Protein AF-C8XFH0-F1 (afdb_monomer)

Secondary structure (DSSP, 8-state):
-PPPPPPPPPPPTTPPPHHHHHHHHHHHHHHHHHHHHHHHHHHHTT--HHHHHHHHHHHTSTT-SEE-HHHHHHHHT--HHHHHHHHHHHHTTTSEEEEE-SS-TTSEEEEE-HHHHHHHHHHHHHHHHHHHHHHHHHSPP---------TT------PPPPPP--------HHHHHHHHHHHHHHSTTSEEEEEEE--SS-SEEEEEEEE-TT-EEEEE--SEEEEEEEEES-EEEEETTEEEEE-TT-EEEEPSS-EEEEESSSEEEEEEEEE--

Nearest PDB structures (foldseek):
  1yhf-assembly1_A  TM=9.165E-01  e=7.023E-09  Streptococcus pyogenes M1 GAS
  2ozj-assembly2_B-3  TM=9.329E-01  e=2.884E-08  Desulfitobacterium hafniense DCB-2
  9bwf-assembly1_A  TM=8.324E-01  e=1.117E-07  metagenome
  7zyb-assembly1_A  TM=8.635E-01  e=5.473E-07  Bacteroides eggerthii DSM 20697
  8awo-assembly1_A  TM=8.179E-01  e=4.865E-07  Thermotoga maritima

Sequence (277 aa):
MKRAAAPAQAPRPGALTKHDFEALARFRSGIRRYLRFSEETVRAHGVTPQQYQLLLALKGFPDREWATVRELADRLQLRHHSVVELVNRAQARGLVDRGPHPDDARMVRIQLTEDGEQTLAHLSALHRDELRRLDASLAPPTWPDQRPDDPTVQTESIGQPQPAKADMLKSSLTALARHQLAIATSVSSGRSASTVFGGHENVLRQTMIALVAGNKLSEHENPGEATVHVLQGRVRLASAGEAWEGSPGDLLIVPDRRHDLVALEDAVVLLTVAKRK

Structure (mmCIF, N/CA/C/O backbone):
data_AF-C8XFH0-F1
#
_entry.id   AF-C8XFH0-F1
#
loop_
_atom_site.group_PDB
_atom_site.id
_atom_site.type_symbol
_atom_site.label_atom_id
_atom_site.label_alt_id
_atom_site.label_comp_id
_atom_site.label_asym_id
_atom_site.label_entity_id
_atom_site.label_seq_id
_atom_site.pdbx_PDB_ins_code
_atom_site.Cartn_x
_atom_site.Cartn_y
_atom_site.Cartn_z
_atom_site.occupancy
_atom_site.B_iso_or_equiv
_atom_site.auth_seq_id
_atom_site.auth_comp_id
_atom_site.auth_asym_id
_atom_site.auth_atom_id
_atom_site.pdbx_PDB_model_num
ATOM 1 N N . MET A 1 1 ? 57.520 37.379 -13.298 1.00 41.50 1 MET A N 1
ATOM 2 C CA . MET A 1 1 ? 56.908 36.482 -12.291 1.00 41.50 1 MET A CA 1
ATOM 3 C C . MET A 1 1 ? 55.546 36.025 -12.811 1.00 41.50 1 MET A C 1
ATOM 5 O O . MET A 1 1 ? 54.606 36.805 -12.789 1.00 41.50 1 MET A O 1
ATOM 9 N N . LYS A 1 2 ? 55.454 34.817 -13.386 1.00 39.75 2 LYS A N 1
ATOM 10 C CA . LYS A 1 2 ? 54.196 34.242 -13.898 1.00 39.75 2 LYS A CA 1
ATOM 11 C C . LYS A 1 2 ? 53.500 33.496 -12.754 1.00 39.75 2 LYS A C 1
ATOM 13 O O . LYS A 1 2 ? 54.080 32.562 -12.212 1.00 39.75 2 LYS A O 1
ATOM 18 N N . ARG A 1 3 ? 52.288 33.919 -12.374 1.00 40.75 3 ARG A N 1
ATOM 19 C CA . ARG A 1 3 ? 51.418 33.161 -11.460 1.00 40.75 3 ARG A CA 1
ATOM 20 C C . ARG A 1 3 ? 51.001 31.864 -12.158 1.00 40.75 3 ARG A C 1
ATOM 22 O O . ARG A 1 3 ? 50.355 31.918 -13.200 1.00 40.75 3 ARG A O 1
ATOM 29 N N . ALA A 1 4 ? 51.398 30.726 -11.597 1.00 41.56 4 ALA A N 1
ATOM 30 C CA . ALA A 1 4 ? 50.921 29.420 -12.024 1.00 41.56 4 ALA A CA 1
ATOM 31 C C . ALA A 1 4 ? 49.427 29.295 -11.686 1.00 41.56 4 ALA A C 1
ATOM 33 O O . ALA A 1 4 ? 49.022 29.546 -10.549 1.00 41.56 4 ALA A O 1
ATOM 34 N N . ALA A 1 5 ? 48.614 28.957 -12.686 1.00 45.66 5 ALA A N 1
ATOM 35 C CA . ALA A 1 5 ? 47.212 28.619 -12.495 1.00 45.66 5 ALA A CA 1
ATOM 36 C C . ALA A 1 5 ? 47.120 27.320 -11.683 1.00 45.66 5 ALA A C 1
ATOM 38 O O . ALA A 1 5 ? 47.776 26.332 -12.016 1.00 45.66 5 ALA A O 1
ATOM 39 N N . ALA A 1 6 ? 46.335 27.340 -10.606 1.00 43.53 6 ALA A N 1
ATOM 40 C CA . ALA A 1 6 ? 46.047 26.146 -9.822 1.00 43.53 6 ALA A CA 1
ATOM 41 C C . ALA A 1 6 ? 45.360 25.093 -10.716 1.00 43.53 6 ALA A C 1
ATOM 43 O O . ALA A 1 6 ? 44.504 25.466 -11.527 1.00 43.53 6 ALA A O 1
ATOM 44 N N . PRO A 1 7 ? 45.709 23.800 -10.601 1.00 41.47 7 PRO A N 1
ATOM 45 C CA . PRO A 1 7 ? 45.083 22.766 -11.410 1.00 41.47 7 PRO A CA 1
ATOM 46 C C . PRO A 1 7 ? 43.588 22.679 -11.078 1.00 41.47 7 PRO A C 1
ATOM 48 O O . PRO A 1 7 ? 43.190 22.749 -9.912 1.00 41.47 7 PRO A O 1
ATOM 51 N N . ALA A 1 8 ? 42.760 22.545 -12.116 1.00 49.53 8 ALA A N 1
ATOM 52 C CA . ALA A 1 8 ? 41.331 22.305 -11.978 1.00 49.53 8 ALA A CA 1
ATOM 53 C C . ALA A 1 8 ? 41.113 21.047 -11.121 1.00 49.53 8 ALA A C 1
ATOM 55 O O . ALA A 1 8 ? 41.599 19.968 -11.458 1.00 49.53 8 ALA A O 1
ATOM 56 N N . GLN A 1 9 ? 40.427 21.205 -9.987 1.00 45.75 9 GLN A N 1
ATOM 57 C CA . GLN A 1 9 ? 40.137 20.106 -9.068 1.00 45.75 9 G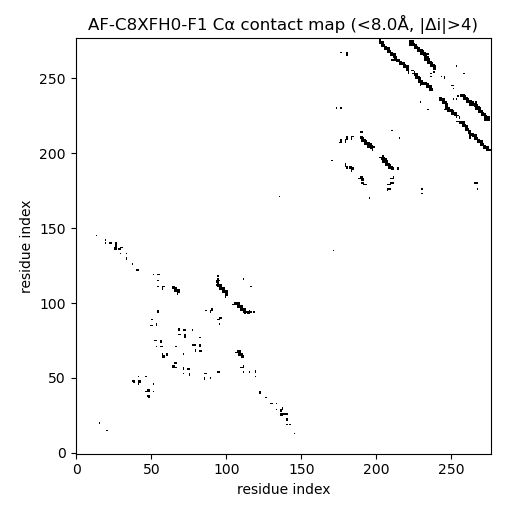LN A CA 1
ATOM 58 C C . GLN A 1 9 ? 39.312 19.034 -9.790 1.00 45.75 9 GLN A C 1
ATOM 60 O O . GLN A 1 9 ? 38.262 19.333 -10.360 1.00 45.75 9 GLN A O 1
ATOM 65 N N . ALA A 1 10 ? 39.791 17.791 -9.755 1.00 44.12 10 ALA A N 1
ATOM 66 C CA . ALA A 1 10 ? 39.056 16.632 -10.246 1.00 44.12 10 ALA A CA 1
ATOM 67 C C . ALA A 1 10 ? 37.698 16.494 -9.515 1.00 44.12 10 ALA A C 1
ATOM 69 O O . ALA A 1 10 ? 37.608 16.830 -8.328 1.00 44.12 10 ALA A O 1
ATOM 70 N N . PRO A 1 11 ? 36.630 16.020 -10.188 1.00 41.22 11 PRO A N 1
ATOM 71 C CA . PRO A 1 11 ? 35.316 15.853 -9.568 1.00 41.22 11 PRO A CA 1
ATOM 72 C C . PRO A 1 11 ? 35.384 14.859 -8.397 1.00 41.22 11 PRO A C 1
ATOM 74 O O . PRO A 1 11 ? 35.961 13.780 -8.522 1.00 41.22 11 PRO A O 1
ATOM 77 N N . ARG A 1 12 ? 34.805 15.234 -7.246 1.00 44.66 12 ARG A N 1
ATOM 78 C CA . ARG A 1 12 ? 34.804 14.403 -6.031 1.00 44.66 12 ARG A CA 1
ATOM 79 C C . ARG A 1 12 ? 33.988 13.119 -6.264 1.00 44.66 12 ARG A C 1
ATOM 81 O O . ARG A 1 12 ? 32.854 13.232 -6.737 1.00 44.66 12 ARG A O 1
ATOM 88 N N . PRO A 1 13 ? 34.497 11.930 -5.897 1.00 44.16 13 PRO A N 1
ATOM 89 C CA . PRO A 1 13 ? 33.692 10.712 -5.900 1.00 44.16 13 PRO A CA 1
ATOM 90 C C . PRO A 1 13 ? 32.543 10.861 -4.886 1.00 44.16 13 PRO A C 1
ATOM 92 O O . PRO A 1 13 ? 32.769 11.310 -3.762 1.00 44.16 13 PRO A O 1
ATOM 95 N N . GLY A 1 14 ? 31.308 10.558 -5.305 1.00 58.28 14 GLY A N 1
ATOM 96 C CA . GLY A 1 14 ? 30.092 10.676 -4.482 1.00 58.28 14 GLY A CA 1
ATOM 97 C C . GLY A 1 14 ? 29.195 11.897 -4.748 1.00 58.28 14 GLY A C 1
ATOM 98 O O . GLY A 1 14 ? 28.256 12.141 -3.991 1.00 58.28 14 GLY A O 1
ATOM 99 N N . ALA A 1 15 ? 29.447 12.692 -5.793 1.00 68.00 15 ALA A N 1
ATOM 100 C CA . ALA A 1 15 ? 28.545 13.784 -6.163 1.00 68.00 15 ALA A CA 1
ATOM 101 C C . ALA A 1 15 ? 27.284 13.251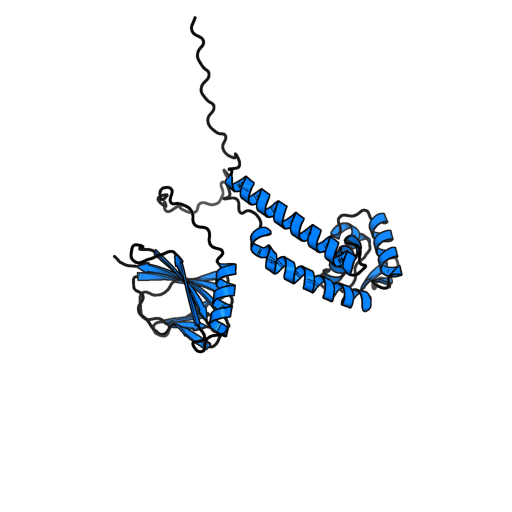 -6.870 1.00 68.00 15 ALA A C 1
ATOM 103 O O . ALA A 1 15 ? 27.383 12.622 -7.923 1.00 68.00 15 ALA A O 1
ATOM 104 N N . LEU A 1 16 ? 26.105 13.545 -6.306 1.00 78.69 16 LEU A N 1
ATOM 105 C CA . LEU A 1 16 ? 24.811 13.231 -6.922 1.00 78.69 16 LEU A CA 1
ATOM 106 C C . LEU A 1 16 ? 24.736 13.798 -8.344 1.00 78.69 16 LEU A C 1
ATOM 108 O O . LEU A 1 16 ? 25.030 14.971 -8.592 1.00 78.69 16 LEU A O 1
ATOM 112 N N . THR A 1 17 ? 24.309 12.960 -9.277 1.00 81.25 17 THR A N 1
ATOM 113 C CA . THR A 1 17 ? 24.083 13.325 -10.671 1.00 81.25 17 THR A CA 1
ATOM 114 C C . THR A 1 17 ? 22.765 14.083 -10.824 1.00 81.25 17 THR A C 1
ATOM 116 O O . THR A 1 17 ? 21.870 14.020 -9.980 1.00 81.25 17 THR A O 1
ATOM 119 N N . LYS A 1 18 ? 22.584 14.766 -11.961 1.00 80.38 18 LYS A N 1
ATOM 120 C CA . LYS A 1 18 ? 21.283 15.355 -12.320 1.00 80.38 18 LYS A CA 1
ATOM 121 C C . LYS A 1 18 ? 20.152 14.315 -12.283 1.00 80.38 18 LYS A C 1
ATOM 123 O O . LYS A 1 18 ? 19.054 14.639 -11.841 1.00 80.38 18 LYS A O 1
ATOM 128 N N . HIS A 1 19 ? 20.433 13.077 -12.689 1.00 77.12 19 HIS A N 1
ATOM 129 C CA . HIS A 1 19 ? 19.463 11.987 -12.655 1.00 77.12 19 HIS A CA 1
ATOM 130 C C . HIS A 1 19 ? 19.018 11.650 -11.224 1.00 77.12 19 HIS A C 1
ATOM 132 O O . HIS A 1 19 ? 17.827 11.460 -10.978 1.00 77.12 19 HIS A O 1
ATOM 138 N N . ASP A 1 20 ? 19.944 11.666 -10.262 1.00 81.75 20 ASP A N 1
ATOM 139 C CA . ASP A 1 20 ? 19.617 11.460 -8.848 1.00 81.75 20 ASP A CA 1
ATOM 140 C C . ASP A 1 20 ? 18.685 12.561 -8.329 1.00 81.75 20 ASP A C 1
ATOM 142 O O . ASP A 1 20 ? 17.697 12.284 -7.645 1.00 81.75 20 ASP A O 1
ATOM 146 N N . PHE A 1 21 ? 18.942 13.817 -8.708 1.00 83.25 21 PHE A N 1
ATOM 147 C CA . PHE A 1 21 ? 18.062 14.936 -8.366 1.00 83.25 21 PHE A CA 1
ATOM 148 C C . PHE A 1 21 ? 16.684 14.835 -9.032 1.00 83.25 21 PHE A C 1
ATOM 150 O O . PHE A 1 21 ? 15.681 15.133 -8.384 1.00 83.25 21 PHE A O 1
ATOM 157 N N . GLU A 1 22 ? 16.597 14.384 -10.285 1.00 83.38 22 GLU A N 1
ATOM 158 C CA . GLU A 1 22 ? 15.322 14.122 -10.968 1.00 83.38 22 GLU A CA 1
ATOM 159 C C . GLU A 1 22 ? 14.530 13.006 -10.272 1.00 83.38 22 GLU A C 1
ATOM 161 O O . GLU A 1 22 ? 13.321 13.136 -10.048 1.00 83.38 22 GLU A O 1
ATOM 166 N N . ALA A 1 23 ? 15.208 11.933 -9.859 1.00 82.00 23 ALA A N 1
ATOM 167 C CA . ALA A 1 23 ? 14.597 10.826 -9.136 1.00 82.00 23 ALA A CA 1
ATOM 168 C C . ALA A 1 23 ? 14.093 11.258 -7.746 1.00 82.00 23 ALA A C 1
ATOM 170 O O . ALA A 1 23 ? 12.955 10.945 -7.382 1.00 82.00 23 ALA A O 1
ATOM 171 N N . LEU A 1 24 ? 14.889 12.043 -7.011 1.00 85.75 24 LEU A N 1
ATOM 172 C CA . LEU A 1 24 ? 14.506 12.664 -5.740 1.00 85.75 24 LEU A CA 1
ATOM 173 C C . LEU A 1 24 ? 13.322 13.627 -5.903 1.00 85.75 24 LEU A C 1
ATOM 175 O O . LEU A 1 24 ? 12.393 13.614 -5.091 1.00 85.75 24 LEU A O 1
ATOM 179 N N . ALA A 1 25 ? 13.331 14.460 -6.947 1.00 85.25 25 ALA A N 1
ATOM 180 C CA . ALA A 1 25 ? 12.263 15.414 -7.224 1.00 85.25 25 ALA A CA 1
ATOM 181 C C . ALA A 1 25 ? 10.945 14.702 -7.555 1.00 85.25 25 ALA A C 1
ATOM 183 O O . ALA A 1 25 ? 9.909 15.058 -6.986 1.00 85.25 25 ALA A O 1
ATOM 184 N N . ARG A 1 26 ? 10.989 13.661 -8.402 1.00 87.44 26 ARG A N 1
ATOM 185 C CA . ARG A 1 26 ? 9.840 12.794 -8.708 1.00 87.44 26 ARG A CA 1
ATOM 186 C C . ARG A 1 26 ? 9.263 12.185 -7.433 1.00 87.44 2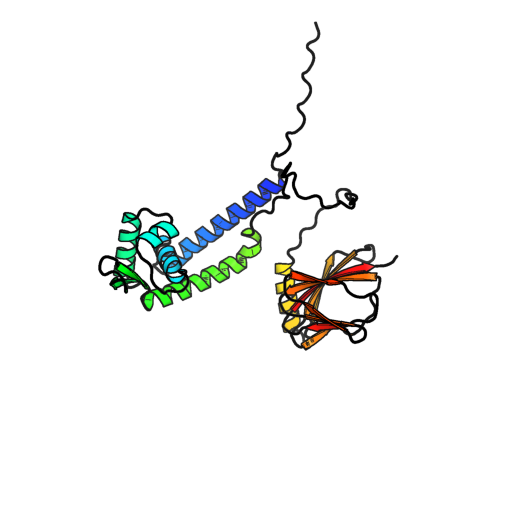6 ARG A C 1
ATOM 188 O O . ARG A 1 26 ? 8.075 12.363 -7.182 1.00 87.44 26 ARG A O 1
ATOM 195 N N . PHE A 1 27 ? 10.098 11.543 -6.613 1.00 87.81 27 PHE A N 1
ATOM 196 C CA . PHE A 1 27 ? 9.666 10.890 -5.374 1.00 87.81 27 PHE A CA 1
ATOM 197 C C . PHE A 1 27 ? 9.043 11.882 -4.380 1.00 87.81 27 PHE A C 1
ATOM 199 O O . PHE A 1 27 ? 7.924 11.681 -3.907 1.00 87.81 27 PHE A O 1
ATOM 206 N N . ARG A 1 28 ? 9.706 13.022 -4.124 1.00 91.31 28 ARG A N 1
ATOM 207 C CA . ARG A 1 28 ? 9.172 14.083 -3.246 1.00 91.31 28 ARG A CA 1
ATOM 208 C C . ARG A 1 28 ? 7.864 14.673 -3.774 1.00 91.31 28 ARG A C 1
ATOM 210 O O . ARG A 1 28 ? 6.988 15.013 -2.980 1.00 91.31 28 ARG A O 1
ATOM 217 N N . SER A 1 29 ? 7.736 14.832 -5.091 1.00 87.50 29 SER A N 1
ATOM 218 C CA . SER A 1 29 ? 6.495 15.292 -5.721 1.00 87.50 29 SER A CA 1
ATOM 219 C C . SER A 1 29 ? 5.372 14.268 -5.549 1.00 87.50 29 SER A C 1
ATOM 221 O O . SER A 1 29 ? 4.271 14.645 -5.151 1.00 87.50 29 SER A O 1
ATOM 223 N N . GLY A 1 30 ? 5.675 12.978 -5.740 1.00 88.50 30 GLY A N 1
ATOM 224 C CA . GLY A 1 30 ? 4.757 11.867 -5.486 1.00 88.50 30 GLY A CA 1
ATOM 225 C C . GLY A 1 30 ? 4.222 11.878 -4.055 1.00 88.50 30 GLY A C 1
ATOM 226 O O . GLY A 1 30 ? 3.007 11.885 -3.865 1.00 88.50 30 GLY A O 1
ATOM 227 N N . ILE A 1 31 ? 5.109 11.988 -3.054 1.00 91.81 31 ILE A N 1
ATOM 228 C CA . ILE A 1 31 ? 4.714 12.074 -1.636 1.00 91.81 31 ILE A CA 1
ATOM 229 C C . ILE A 1 31 ? 3.769 13.255 -1.411 1.00 91.81 31 ILE A C 1
ATOM 231 O O . ILE A 1 31 ? 2.692 13.087 -0.845 1.00 91.81 31 ILE A O 1
ATOM 235 N N . ARG A 1 32 ? 4.138 14.458 -1.871 1.00 92.75 32 ARG A N 1
ATOM 236 C CA . ARG A 1 32 ? 3.308 15.657 -1.670 1.00 92.75 32 ARG A CA 1
ATOM 237 C C . ARG A 1 32 ? 1.949 15.552 -2.353 1.00 92.75 32 ARG A C 1
ATOM 239 O O . ARG A 1 32 ? 0.964 16.030 -1.798 1.00 92.75 32 ARG A O 1
ATOM 246 N N . ARG A 1 33 ? 1.894 14.963 -3.549 1.00 90.19 33 ARG A N 1
ATOM 247 C CA . ARG A 1 33 ? 0.643 14.752 -4.280 1.00 90.19 33 ARG A CA 1
ATOM 248 C C . ARG A 1 33 ? -0.269 13.785 -3.528 1.00 90.19 33 ARG A C 1
ATOM 250 O O . ARG A 1 33 ? -1.439 14.100 -3.350 1.00 90.19 33 ARG A O 1
ATOM 257 N N . TYR A 1 34 ? 0.280 12.676 -3.034 1.00 93.56 34 TYR A N 1
ATOM 258 C CA . TYR A 1 34 ? -0.470 11.720 -2.225 1.00 93.56 34 TYR A CA 1
ATOM 259 C C . TYR A 1 34 ? -0.977 12.336 -0.915 1.00 93.56 34 TYR A C 1
ATOM 261 O O . TYR A 1 34 ? -2.153 12.197 -0.597 1.00 93.56 34 TYR A O 1
ATOM 269 N N . LEU A 1 35 ? -0.126 13.059 -0.179 1.00 92.94 35 LEU A N 1
ATOM 270 C CA . LEU A 1 35 ? -0.529 13.706 1.075 1.00 92.94 35 LEU A CA 1
ATOM 271 C C . LEU A 1 35 ? -1.633 14.742 0.850 1.00 92.94 35 LEU A C 1
ATOM 273 O O . LEU A 1 35 ? -2.603 14.757 1.597 1.00 92.94 35 LEU A O 1
ATOM 277 N N . ARG A 1 36 ? -1.541 15.550 -0.212 1.00 93.69 36 ARG A N 1
ATOM 278 C CA . ARG A 1 36 ? -2.599 16.506 -0.566 1.00 93.69 36 ARG A CA 1
ATOM 279 C C . ARG A 1 36 ? -3.919 15.806 -0.876 1.00 93.69 36 ARG A C 1
ATOM 281 O O . ARG A 1 36 ? -4.937 16.166 -0.298 1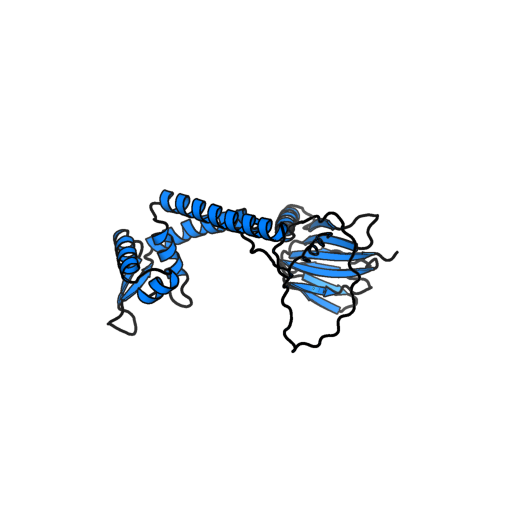.00 93.69 36 ARG A O 1
ATOM 288 N N . PHE A 1 37 ? -3.882 14.789 -1.738 1.00 95.75 37 PHE A N 1
ATOM 289 C CA . PHE A 1 37 ? -5.059 13.977 -2.042 1.00 95.75 37 PHE A CA 1
ATOM 290 C C . PHE A 1 37 ? -5.667 13.386 -0.765 1.00 95.75 37 PHE A C 1
ATOM 292 O O . PHE A 1 37 ? -6.881 13.437 -0.578 1.00 95.75 37 PHE A O 1
ATOM 299 N N . SER A 1 38 ? -4.824 12.841 0.117 1.00 95.69 38 SER A N 1
ATOM 300 C CA . SER A 1 38 ? -5.248 12.252 1.384 1.00 95.69 38 SER A CA 1
ATOM 301 C C . SER A 1 38 ? -5.969 13.282 2.247 1.00 95.69 38 SER A C 1
ATOM 303 O O . SER A 1 38 ? -7.099 13.039 2.661 1.00 95.69 38 SER A O 1
ATOM 305 N N . GLU A 1 39 ? -5.368 14.457 2.450 1.00 96.62 39 GLU A N 1
ATOM 306 C CA . GLU A 1 39 ? -5.957 15.537 3.241 1.00 96.62 39 GLU A CA 1
ATOM 307 C C . GLU A 1 39 ? -7.296 16.025 2.680 1.00 96.62 39 GLU A C 1
ATOM 309 O O . GLU A 1 39 ? -8.248 16.194 3.442 1.00 96.62 39 GLU A O 1
ATOM 314 N N . GLU A 1 40 ? -7.390 16.232 1.367 1.00 97.00 40 GLU A N 1
ATOM 315 C CA . GLU A 1 40 ? -8.627 16.647 0.698 1.00 97.00 40 GLU A CA 1
ATOM 316 C C . GLU A 1 40 ? -9.716 15.574 0.843 1.00 97.00 40 GLU A C 1
ATOM 31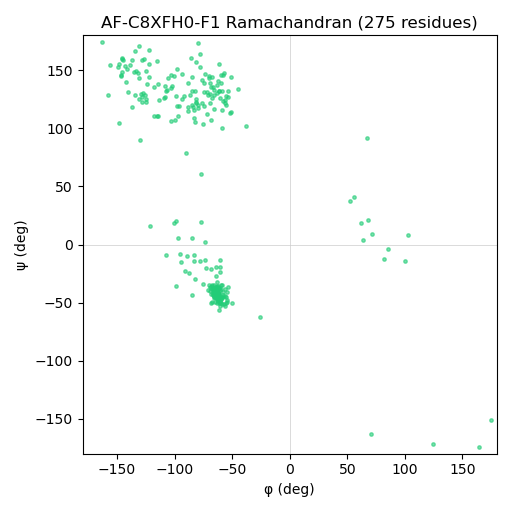8 O O . GLU A 1 40 ? -10.846 15.873 1.236 1.00 97.00 40 GLU A O 1
ATOM 323 N N . THR A 1 41 ? -9.355 14.310 0.614 1.00 96.81 41 THR A N 1
ATOM 324 C CA . THR A 1 41 ? -10.281 13.172 0.648 1.00 96.81 41 THR A CA 1
ATOM 325 C C . THR A 1 41 ? -10.849 12.945 2.043 1.00 96.81 41 THR A C 1
ATOM 327 O O . THR A 1 41 ? -12.065 12.837 2.199 1.00 96.81 41 THR A O 1
ATOM 330 N N . VAL A 1 42 ? -10.003 12.886 3.076 1.00 97.56 42 VAL A N 1
ATOM 331 C CA . VAL A 1 42 ? -10.477 12.621 4.445 1.00 97.56 42 VAL A CA 1
ATOM 332 C C . VAL A 1 42 ? -11.338 13.771 4.963 1.00 97.56 42 VAL A C 1
ATOM 334 O O . VAL A 1 42 ? -12.382 13.522 5.567 1.00 97.56 42 VAL A O 1
ATOM 337 N N . ARG A 1 43 ? -10.970 15.024 4.653 1.00 97.69 43 ARG A N 1
ATOM 338 C CA . ARG A 1 43 ? -11.746 16.207 5.055 1.00 97.69 43 ARG A CA 1
ATOM 339 C C . ARG A 1 43 ? -13.109 16.259 4.377 1.00 97.69 43 ARG A C 1
ATOM 341 O O . ARG A 1 43 ? -14.079 16.601 5.047 1.00 97.69 43 ARG A O 1
ATOM 348 N N . ALA A 1 44 ? -13.200 15.874 3.103 1.00 96.69 44 ALA A N 1
ATOM 349 C CA . ALA A 1 44 ? -14.476 15.770 2.393 1.00 96.69 44 ALA A CA 1
ATOM 350 C C . ALA A 1 44 ? -15.440 14.757 3.043 1.00 96.69 44 ALA A C 1
ATOM 352 O O . ALA A 1 44 ? -16.651 14.901 2.919 1.00 96.69 44 ALA A O 1
ATOM 353 N N . HIS A 1 45 ? -14.913 13.783 3.793 1.00 95.50 45 HIS A N 1
ATOM 354 C CA . HIS A 1 45 ? -15.688 12.802 4.561 1.00 95.50 45 HIS A CA 1
ATOM 355 C C . HIS A 1 45 ? -15.770 13.150 6.060 1.00 95.50 45 HIS A C 1
ATOM 357 O O . HIS A 1 45 ? -16.040 12.295 6.901 1.00 95.50 45 HIS A O 1
ATOM 363 N N . GLY A 1 46 ? -15.494 14.405 6.427 1.00 95.25 46 GLY A N 1
ATOM 364 C CA . GLY A 1 46 ? -15.596 14.897 7.800 1.00 95.25 46 GLY A CA 1
ATOM 365 C C . GLY A 1 46 ? -14.513 14.380 8.753 1.00 95.25 46 GLY A C 1
ATOM 366 O O . GLY A 1 46 ? -14.609 14.608 9.955 1.00 95.25 46 GLY A O 1
ATOM 367 N N . VAL A 1 47 ? -13.476 13.694 8.265 1.00 97.38 47 VAL A N 1
ATOM 368 C CA . VAL A 1 47 ? -12.375 13.149 9.073 1.00 97.38 47 VAL A CA 1
ATOM 369 C C . VAL A 1 47 ? -11.142 14.039 8.955 1.00 97.38 47 VAL A C 1
ATOM 371 O O . VAL A 1 47 ? -10.779 14.491 7.873 1.00 97.38 47 VAL A O 1
ATOM 374 N N . THR A 1 48 ? -10.466 14.320 10.071 1.00 96.81 48 THR A N 1
ATOM 375 C CA . THR A 1 48 ? -9.191 15.048 9.999 1.00 96.81 48 THR A CA 1
ATOM 376 C C . THR A 1 48 ? -8.057 14.113 9.560 1.00 96.81 48 THR A C 1
ATOM 378 O O . THR A 1 48 ? -8.101 12.920 9.867 1.00 96.81 48 THR A O 1
ATOM 381 N N . PRO A 1 49 ? -6.988 14.621 8.918 1.00 96.19 49 PRO A N 1
ATOM 382 C CA . PRO A 1 49 ? -5.852 13.783 8.519 1.00 96.19 49 PRO A CA 1
ATOM 383 C C . PRO A 1 49 ? -5.247 12.982 9.679 1.00 96.19 49 PRO A C 1
ATOM 385 O O . PRO A 1 49 ? -4.965 11.796 9.540 1.00 96.19 49 PRO A O 1
ATOM 388 N N . GLN A 1 50 ? -5.131 13.601 10.856 1.00 96.12 50 GLN A N 1
ATOM 389 C CA . GLN A 1 50 ? -4.631 12.930 12.058 1.00 96.12 50 GLN A CA 1
ATOM 390 C C . GLN A 1 50 ? -5.599 11.861 12.578 1.00 96.12 50 GLN A C 1
ATOM 392 O O . GLN A 1 50 ? -5.151 10.823 13.052 1.00 96.12 50 GLN A O 1
ATOM 397 N N . GLN A 1 51 ? -6.916 12.076 12.486 1.00 97.62 51 GLN A N 1
ATOM 398 C CA . GLN A 1 51 ? -7.891 11.045 12.852 1.00 97.62 51 GLN A CA 1
ATOM 399 C C . GLN A 1 51 ? -7.786 9.845 11.918 1.00 97.62 51 GLN A C 1
ATOM 401 O O . GLN A 1 51 ? -7.715 8.727 12.402 1.00 97.62 51 GLN A O 1
ATOM 406 N N . TYR A 1 52 ? -7.693 10.059 10.605 1.00 98.06 52 TYR A N 1
ATOM 407 C CA . TYR A 1 52 ? -7.486 8.958 9.664 1.00 98.06 52 TYR A CA 1
ATOM 408 C C . TYR A 1 52 ? -6.204 8.171 9.975 1.00 98.06 52 TYR A C 1
ATOM 410 O O . TYR A 1 52 ? -6.239 6.944 10.041 1.00 98.06 52 TYR A O 1
ATOM 418 N N . GLN A 1 53 ? -5.093 8.865 10.255 1.00 97.62 53 GLN A N 1
ATOM 419 C CA . GLN A 1 53 ? -3.850 8.216 10.679 1.00 97.62 53 GLN A CA 1
ATOM 420 C C . GLN A 1 53 ? -4.013 7.428 11.985 1.00 97.62 53 GLN A C 1
ATOM 422 O O . GLN A 1 53 ? -3.476 6.329 12.079 1.00 97.62 53 GLN A O 1
ATOM 427 N N . LEU A 1 54 ? -4.769 7.939 12.966 1.00 98.19 54 LEU A N 1
ATOM 428 C CA . LEU A 1 54 ? -5.098 7.212 14.197 1.00 98.19 54 LEU A CA 1
ATOM 429 C C . LEU A 1 54 ? -5.857 5.912 13.896 1.00 98.19 54 LEU A C 1
ATOM 431 O O . LEU A 1 54 ? -5.463 4.863 14.400 1.00 98.19 54 LEU A O 1
ATOM 435 N N . LEU A 1 55 ? -6.921 5.974 13.085 1.00 98.31 55 LEU A N 1
ATOM 436 C CA . LEU A 1 55 ? -7.730 4.796 12.751 1.00 98.31 55 LEU A CA 1
ATOM 437 C C . LEU A 1 55 ? -6.887 3.743 12.018 1.00 98.31 55 LEU A C 1
ATOM 439 O O . LEU A 1 55 ? -6.912 2.567 12.370 1.00 98.31 55 LEU A O 1
ATOM 443 N N . LEU A 1 56 ? -6.083 4.176 11.043 1.00 97.25 56 LEU A N 1
ATOM 444 C CA . LEU A 1 56 ? -5.190 3.290 10.299 1.00 97.25 56 LEU A CA 1
ATOM 445 C C . LEU A 1 56 ? -4.090 2.698 11.196 1.00 97.25 56 LEU A C 1
ATOM 447 O O . LEU A 1 56 ? -3.749 1.526 11.058 1.00 97.25 56 LEU A O 1
ATOM 451 N N . ALA A 1 57 ? -3.542 3.487 12.126 1.00 96.31 57 ALA A N 1
ATOM 452 C CA . ALA A 1 57 ? -2.556 3.015 13.092 1.00 96.31 57 ALA A CA 1
ATOM 453 C C . ALA A 1 57 ? -3.141 1.947 14.021 1.00 96.31 57 ALA A C 1
ATOM 455 O O . ALA A 1 57 ? -2.449 0.967 14.276 1.00 96.31 57 ALA A O 1
ATOM 456 N N . LEU A 1 58 ? -4.390 2.120 14.474 1.00 96.81 58 LEU A N 1
ATOM 457 C CA . LEU A 1 58 ? -5.133 1.135 15.265 1.00 96.81 58 LEU A CA 1
ATOM 458 C C . LEU A 1 58 ? -5.337 -0.167 14.490 1.00 96.81 58 LEU A C 1
ATOM 460 O O . LEU A 1 58 ? -4.883 -1.213 14.943 1.00 96.81 58 LEU A O 1
ATOM 464 N N . LYS A 1 59 ? -5.943 -0.090 13.299 1.00 95.94 59 LYS A N 1
ATOM 465 C CA . LYS A 1 59 ? -6.238 -1.274 12.477 1.00 95.94 59 LYS A CA 1
ATOM 466 C C . LYS A 1 59 ? -4.987 -2.007 12.000 1.00 95.94 59 LYS A C 1
ATOM 468 O O . LYS A 1 59 ? -5.023 -3.197 11.725 1.00 95.94 59 LYS A O 1
ATOM 473 N N . GLY A 1 60 ? -3.876 -1.286 11.864 1.00 92.88 60 GLY A N 1
ATOM 474 C CA . GLY A 1 60 ? -2.608 -1.832 11.398 1.00 92.88 60 GLY A CA 1
ATOM 475 C C . GLY A 1 60 ? -1.751 -2.488 12.483 1.00 92.88 60 GLY A C 1
ATOM 476 O O . GLY A 1 60 ? -0.582 -2.776 12.198 1.00 92.88 60 GLY A O 1
ATOM 477 N N . PHE A 1 61 ? -2.219 -2.641 13.728 1.00 92.00 61 PHE A N 1
ATOM 478 C CA . PHE A 1 61 ? -1.482 -3.416 14.733 1.00 92.00 61 PHE A CA 1
ATOM 479 C C . PHE A 1 61 ? -1.548 -4.914 14.405 1.00 92.00 61 PHE A C 1
ATOM 481 O O . PHE A 1 61 ? -2.628 -5.423 14.127 1.00 92.00 61 PHE A O 1
ATOM 488 N N . PRO A 1 62 ? -0.407 -5.624 14.404 1.00 88.75 62 PRO A N 1
ATOM 489 C CA . PRO A 1 62 ? -0.412 -7.060 14.165 1.00 88.75 62 PRO A CA 1
ATOM 490 C C . PRO A 1 62 ? -1.101 -7.788 15.324 1.00 88.75 62 PRO A C 1
ATOM 492 O O . PRO A 1 62 ? -0.974 -7.381 16.480 1.00 88.75 62 PRO A O 1
ATOM 495 N N . ASP A 1 63 ? -1.819 -8.861 14.994 1.00 90.00 63 ASP A N 1
ATOM 496 C CA . ASP A 1 63 ? -2.372 -9.859 15.922 1.00 90.00 63 ASP A CA 1
ATOM 497 C C . ASP A 1 63 ? -3.432 -9.368 16.928 1.00 90.00 63 ASP A C 1
ATOM 499 O O . ASP A 1 63 ? -3.897 -10.145 17.765 1.00 90.00 63 ASP A O 1
ATOM 503 N N . ARG A 1 64 ? -3.860 -8.100 16.860 1.00 90.62 64 ARG A N 1
ATOM 504 C CA . ARG A 1 64 ? -4.909 -7.546 17.731 1.00 90.62 64 ARG A CA 1
ATOM 505 C C . ARG A 1 64 ? -5.620 -6.341 17.118 1.00 90.62 64 ARG A C 1
ATOM 507 O O . ARG A 1 64 ? -5.034 -5.565 16.375 1.00 90.62 64 ARG A O 1
ATOM 514 N N . GLU A 1 65 ? -6.855 -6.126 17.563 1.00 92.12 65 GLU A N 1
ATOM 515 C CA . GLU A 1 65 ? -7.746 -5.043 17.105 1.00 92.12 65 GLU A CA 1
ATOM 516 C C . GLU A 1 65 ? -7.754 -3.819 18.048 1.00 92.12 65 GLU A C 1
ATOM 518 O O . GLU A 1 65 ? -8.696 -3.025 18.073 1.00 92.12 65 GLU A O 1
ATOM 523 N N . TRP A 1 66 ? -6.723 -3.672 18.883 1.00 95.31 66 TRP A N 1
ATOM 524 C CA . TRP A 1 66 ? -6.619 -2.580 19.850 1.00 95.31 66 TRP A CA 1
ATOM 525 C C . TRP A 1 66 ? -5.172 -2.123 20.054 1.00 95.31 66 TRP A C 1
ATOM 527 O O . TRP A 1 66 ? -4.222 -2.856 19.779 1.00 95.31 66 TRP A O 1
ATOM 537 N N . ALA A 1 67 ? -4.996 -0.911 20.579 1.00 95.88 67 ALA A N 1
ATOM 538 C CA . ALA A 1 67 ? -3.694 -0.379 20.983 1.00 95.88 67 ALA A CA 1
ATOM 539 C C . ALA A 1 67 ? -3.802 0.513 22.223 1.00 95.88 67 ALA A C 1
ATOM 541 O O . ALA A 1 67 ? -4.862 1.058 22.532 1.00 95.88 67 ALA A O 1
ATOM 542 N N . THR A 1 68 ? -2.693 0.703 22.926 1.00 95.38 68 THR A N 1
ATOM 543 C CA . THR A 1 68 ? -2.583 1.697 23.999 1.00 95.38 68 THR A CA 1
ATOM 544 C C . THR A 1 68 ? -2.209 3.073 23.441 1.00 95.38 68 THR A C 1
ATOM 546 O O . THR A 1 68 ? -1.636 3.206 22.359 1.00 95.38 68 THR A O 1
ATOM 549 N N . VAL A 1 69 ? -2.461 4.134 24.213 1.00 95.50 69 VAL A N 1
ATOM 550 C CA . VAL A 1 69 ? -2.061 5.507 23.840 1.00 95.50 69 VAL A CA 1
ATOM 551 C C . VAL A 1 69 ? -0.548 5.625 23.625 1.00 95.50 69 VAL A C 1
ATOM 553 O O . VAL A 1 69 ? -0.110 6.378 22.758 1.00 95.50 69 VAL A O 1
ATOM 556 N N . ARG A 1 70 ? 0.259 4.885 24.397 1.00 94.69 70 ARG A N 1
ATOM 557 C CA . ARG A 1 70 ? 1.721 4.880 24.257 1.00 94.69 70 ARG A CA 1
ATOM 558 C C . ARG A 1 70 ? 2.139 4.347 22.889 1.00 94.69 70 ARG A C 1
ATOM 560 O O . ARG A 1 70 ? 2.871 5.022 22.179 1.00 94.69 70 ARG A O 1
ATOM 567 N N . GLU A 1 71 ? 1.613 3.193 22.501 1.00 95.56 71 GLU A N 1
ATOM 568 C CA . GLU A 1 71 ? 1.943 2.565 21.218 1.00 95.56 71 GLU A CA 1
ATOM 569 C C . GLU A 1 71 ? 1.451 3.408 20.034 1.00 95.56 71 GLU A C 1
ATOM 571 O O . GLU A 1 71 ? 2.126 3.511 19.011 1.00 95.56 71 GLU A O 1
ATOM 576 N N . LEU A 1 72 ? 0.299 4.070 20.182 1.00 96.56 72 LEU A N 1
ATOM 577 C CA . LEU A 1 72 ? -0.204 5.016 19.187 1.00 96.56 72 LEU A CA 1
ATOM 578 C C . LEU A 1 72 ? 0.674 6.268 19.081 1.00 96.56 72 LEU A C 1
ATOM 580 O O . LEU A 1 72 ? 0.894 6.753 17.976 1.00 96.56 72 LEU A O 1
ATOM 584 N N . ALA A 1 73 ? 1.203 6.784 20.191 1.00 96.62 73 ALA A N 1
ATOM 585 C CA . ALA A 1 73 ? 2.151 7.899 20.181 1.00 96.62 73 ALA A CA 1
ATOM 586 C C . ALA A 1 73 ? 3.443 7.544 19.442 1.00 96.62 73 ALA A C 1
ATOM 588 O O . ALA A 1 73 ? 3.874 8.316 18.582 1.00 96.62 73 ALA A O 1
ATOM 589 N N . ASP A 1 74 ? 3.987 6.355 19.700 1.00 95.06 74 ASP A N 1
ATOM 590 C CA . ASP A 1 74 ? 5.179 5.858 19.015 1.00 95.06 74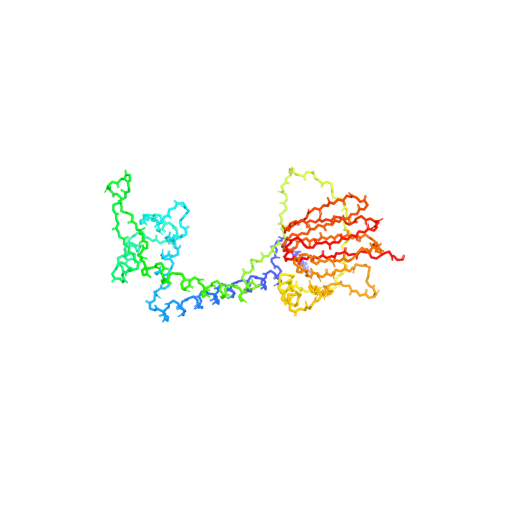 ASP A CA 1
ATOM 591 C C . ASP A 1 74 ? 4.908 5.678 17.513 1.00 95.06 74 ASP A C 1
ATOM 593 O O . ASP A 1 74 ? 5.662 6.170 16.675 1.00 95.06 74 ASP A O 1
ATOM 597 N N . ARG A 1 75 ? 3.786 5.057 17.136 1.00 94.62 75 ARG A N 1
ATOM 598 C CA . ARG A 1 75 ? 3.457 4.805 15.724 1.00 94.62 75 ARG A CA 1
ATOM 599 C C . ARG A 1 75 ? 3.119 6.074 14.937 1.00 94.62 75 ARG A C 1
ATOM 601 O O . ARG A 1 75 ? 3.481 6.176 13.768 1.00 94.62 75 ARG A O 1
ATOM 608 N N . LEU A 1 76 ? 2.441 7.036 15.564 1.00 94.50 76 LEU A N 1
ATOM 609 C CA . LEU A 1 76 ? 2.093 8.323 14.950 1.00 94.50 76 LEU A CA 1
ATOM 610 C C . LEU A 1 76 ? 3.235 9.346 15.018 1.00 94.50 76 LEU A C 1
ATOM 612 O O . LEU A 1 76 ? 3.124 10.403 14.401 1.00 94.50 76 LEU A O 1
ATOM 616 N N . GLN A 1 77 ? 4.314 9.057 15.758 1.00 95.44 77 GLN A N 1
ATOM 617 C CA . GLN A 1 77 ? 5.410 9.995 16.031 1.00 95.44 77 GLN A CA 1
ATOM 618 C C . GLN A 1 77 ? 4.903 11.308 16.663 1.00 95.44 77 GLN A C 1
ATOM 620 O O . GLN A 1 77 ? 5.348 12.409 16.331 1.00 95.44 77 GLN A O 1
ATOM 625 N N . LEU A 1 78 ? 3.941 11.193 17.584 1.00 95.69 78 LEU A N 1
ATOM 626 C CA . LEU A 1 78 ? 3.308 12.315 18.279 1.00 95.69 78 LEU A CA 1
ATOM 627 C C . LEU A 1 78 ? 3.605 12.274 19.778 1.00 95.69 78 LEU A C 1
ATOM 629 O O . LEU A 1 78 ? 3.901 11.236 20.362 1.00 95.69 78 LEU A O 1
ATOM 633 N N . ARG A 1 79 ? 3.485 13.427 20.442 1.00 97.38 79 ARG A N 1
ATOM 634 C CA . ARG A 1 79 ? 3.595 13.488 21.905 1.00 97.38 79 ARG A CA 1
ATOM 635 C C . ARG A 1 79 ? 2.378 12.816 22.539 1.00 97.38 79 ARG A C 1
ATOM 637 O O . ARG A 1 79 ? 1.261 12.972 22.052 1.00 97.38 79 ARG A O 1
ATOM 644 N N . HIS A 1 80 ? 2.586 12.145 23.673 1.00 94.44 80 HIS A N 1
ATOM 645 C CA . HIS A 1 80 ? 1.541 11.389 24.373 1.00 94.44 80 HIS A CA 1
ATOM 646 C C . HIS A 1 80 ? 0.251 12.200 24.596 1.00 94.44 80 HIS A C 1
ATOM 648 O O . HIS A 1 80 ? -0.824 11.763 24.199 1.00 94.44 80 HIS A O 1
ATOM 654 N N . HIS A 1 81 ? 0.357 13.419 25.140 1.00 96.19 81 HIS A N 1
ATOM 655 C CA . HIS A 1 81 ? -0.803 14.292 25.372 1.00 96.19 81 HIS A CA 1
ATOM 656 C C . HIS A 1 81 ? -1.558 14.637 24.075 1.00 96.19 81 HIS A C 1
ATOM 658 O O . HIS A 1 81 ? -2.780 14.721 24.072 1.00 96.19 81 HIS A O 1
ATOM 664 N N . SER A 1 82 ? -0.851 14.791 22.950 1.00 97.56 82 SER A N 1
ATOM 665 C CA . SER A 1 82 ? -1.475 15.069 21.655 1.00 97.56 82 SER A CA 1
ATOM 666 C C . SER A 1 82 ? -2.293 13.874 21.163 1.00 97.56 82 SER A C 1
ATOM 668 O O . SER A 1 82 ? -3.359 14.064 20.582 1.00 97.56 82 SER A O 1
ATOM 670 N N . VAL A 1 83 ? -1.828 12.648 21.428 1.00 97.94 83 VAL A N 1
ATOM 671 C CA . VAL A 1 83 ? -2.576 11.424 21.111 1.00 97.94 83 VAL A CA 1
ATOM 672 C C . VAL A 1 83 ? -3.777 11.249 22.031 1.00 97.94 83 VAL A C 1
ATOM 674 O O . VAL A 1 83 ? -4.843 10.894 21.539 1.00 97.94 83 VAL A O 1
ATOM 677 N N . VAL A 1 84 ? -3.660 11.557 23.327 1.00 97.50 84 VAL A N 1
ATOM 678 C CA . VAL A 1 84 ? -4.813 11.553 24.249 1.00 97.50 84 VAL A CA 1
ATOM 679 C C . VAL A 1 84 ? -5.935 12.443 23.709 1.00 97.50 84 VAL A C 1
ATOM 681 O O . VAL A 1 84 ? -7.068 11.979 23.571 1.00 97.50 84 VAL A O 1
ATOM 684 N N . GLU A 1 85 ? -5.613 13.677 23.315 1.00 98.19 85 GLU A N 1
ATOM 685 C CA . GLU A 1 85 ? -6.585 14.607 22.729 1.00 98.19 85 GLU A CA 1
ATOM 686 C C . GLU A 1 85 ? -7.124 14.137 21.375 1.00 98.19 85 GLU A C 1
ATOM 688 O O . GLU A 1 85 ? -8.308 14.294 21.071 1.00 98.19 85 GLU A O 1
ATOM 693 N N . LEU A 1 86 ? -6.279 13.522 20.547 1.00 98.19 86 LEU A N 1
ATOM 694 C CA . LEU A 1 86 ? -6.702 12.952 19.272 1.00 98.19 86 LEU A CA 1
ATOM 695 C C . LEU A 1 86 ? -7.709 11.809 19.466 1.00 98.19 86 LEU A C 1
ATOM 697 O O . LEU A 1 86 ? -8.732 11.787 18.781 1.00 98.19 86 LEU A O 1
ATOM 701 N N . VAL A 1 87 ? -7.457 10.916 20.427 1.00 98.31 87 VAL A N 1
ATOM 702 C CA . VAL A 1 87 ? -8.369 9.828 20.804 1.00 98.31 87 VAL A CA 1
ATOM 703 C C . VAL A 1 87 ? -9.652 10.390 21.417 1.00 98.31 87 VAL A C 1
ATOM 705 O O . VAL A 1 87 ? -10.725 9.952 21.022 1.00 98.31 87 VAL A O 1
ATOM 708 N N . ASN A 1 88 ? -9.576 11.383 22.315 1.00 98.00 88 ASN A N 1
ATOM 709 C CA . ASN A 1 88 ? -10.763 12.041 22.887 1.00 98.00 88 ASN A CA 1
ATOM 710 C C . ASN A 1 88 ? -11.686 12.571 21.776 1.00 98.00 88 ASN A C 1
ATOM 712 O O . ASN A 1 88 ? -12.886 12.307 21.773 1.00 98.00 88 ASN A O 1
ATOM 716 N N . ARG A 1 89 ? -11.118 13.271 20.784 1.00 97.88 89 ARG A N 1
ATOM 717 C CA . ARG A 1 89 ? -11.877 13.800 19.640 1.00 97.88 89 ARG A CA 1
ATOM 718 C C . ARG A 1 89 ? -12.417 12.713 18.716 1.00 97.88 89 ARG A C 1
ATOM 720 O O . ARG A 1 89 ? -13.471 12.908 18.123 1.00 97.88 89 ARG A O 1
ATOM 727 N N . ALA A 1 90 ? -11.692 11.613 18.527 1.00 98.06 90 ALA A N 1
ATOM 728 C CA . ALA A 1 90 ? -12.173 10.485 17.731 1.00 98.06 90 ALA A CA 1
ATOM 729 C C . ALA A 1 90 ? -13.327 9.751 18.438 1.00 98.06 90 ALA A C 1
ATOM 731 O O . ALA A 1 90 ? -14.323 9.432 17.794 1.00 98.06 90 ALA A O 1
ATOM 732 N N . GLN A 1 91 ? -13.239 9.573 19.759 1.00 98.31 91 GLN A N 1
ATOM 733 C CA . GLN A 1 91 ? -14.285 8.956 20.577 1.00 98.31 91 GLN A CA 1
ATOM 734 C C . GLN A 1 91 ? -15.544 9.825 20.626 1.00 98.31 91 GLN A C 1
ATOM 736 O O . GLN A 1 91 ? -16.645 9.323 20.444 1.00 98.31 91 GLN A O 1
ATOM 741 N N . ALA A 1 92 ? -15.401 11.147 20.774 1.00 97.62 92 ALA A N 1
ATOM 742 C CA . ALA A 1 92 ? -16.532 12.079 20.711 1.00 97.62 92 ALA A CA 1
ATOM 743 C C . ALA A 1 92 ? -17.268 12.057 19.355 1.00 97.62 92 ALA A C 1
ATOM 745 O O . ALA A 1 92 ? -18.409 12.498 19.265 1.00 97.62 92 ALA A O 1
ATOM 746 N N . ARG A 1 93 ? -16.616 11.549 18.301 1.00 96.56 93 ARG A N 1
ATOM 747 C CA . ARG A 1 93 ? -17.201 11.330 16.972 1.00 96.56 93 ARG A CA 1
ATOM 748 C C . ARG A 1 93 ? -17.680 9.893 16.745 1.00 96.56 93 ARG A C 1
ATOM 750 O O . ARG A 1 93 ? -18.043 9.573 15.621 1.00 96.56 93 ARG A O 1
ATOM 757 N N . GLY A 1 94 ? -17.627 9.041 17.766 1.00 97.94 94 GLY A N 1
ATOM 758 C CA . GLY A 1 94 ? -18.028 7.641 17.673 1.00 97.94 94 GLY A CA 1
ATOM 759 C C . GLY A 1 94 ? -17.118 6.785 16.798 1.00 97.94 94 GLY A C 1
ATOM 760 O O . GLY A 1 94 ? -17.567 5.752 16.334 1.00 97.94 94 GLY A O 1
ATOM 761 N N . LEU A 1 95 ? -15.866 7.189 16.540 1.00 98.25 95 LEU A N 1
ATOM 762 C CA . LEU A 1 95 ? -14.938 6.437 15.674 1.00 98.25 95 LEU A CA 1
ATOM 763 C C . LEU A 1 95 ? -14.078 5.417 16.436 1.00 98.25 95 LEU A C 1
ATOM 765 O O . LEU A 1 95 ? -13.519 4.503 15.834 1.00 98.25 95 LEU A O 1
ATOM 769 N N . VAL A 1 96 ? -13.897 5.615 17.741 1.00 98.62 96 VAL A N 1
ATOM 770 C CA . VAL A 1 96 ? -13.091 4.743 18.605 1.00 98.62 96 VAL A CA 1
ATOM 771 C C . VAL A 1 96 ? -13.736 4.626 19.975 1.00 98.62 96 VAL A C 1
ATOM 773 O O . VAL A 1 96 ? -14.375 5.574 20.423 1.00 98.62 96 VAL A O 1
ATOM 776 N N . ASP A 1 97 ? -13.471 3.516 20.653 1.00 97.88 97 ASP A N 1
ATOM 777 C CA . ASP A 1 97 ? -13.878 3.270 22.032 1.00 97.88 97 ASP A CA 1
ATOM 778 C C . ASP A 1 97 ? -12.688 2.971 22.943 1.00 97.88 97 ASP A C 1
ATOM 780 O O . ASP A 1 97 ? -11.629 2.499 22.514 1.00 97.88 97 ASP A O 1
ATOM 784 N N . ARG A 1 98 ? -12.893 3.241 24.236 1.00 96.44 98 ARG A N 1
ATOM 785 C CA . ARG A 1 98 ? -11.966 2.929 25.326 1.00 96.44 98 ARG A CA 1
ATOM 786 C C . ARG A 1 98 ? -12.498 1.773 26.152 1.00 96.44 98 ARG A C 1
ATOM 788 O O . ARG A 1 98 ? -13.640 1.805 26.596 1.00 96.44 98 ARG A O 1
ATOM 795 N N . GLY A 1 99 ? -11.642 0.794 26.418 1.00 92.44 99 GLY A N 1
ATOM 796 C CA . GLY A 1 99 ? -11.955 -0.323 27.303 1.00 92.44 99 GLY A CA 1
ATOM 797 C C . GLY A 1 99 ? -10.824 -0.633 28.284 1.00 92.44 99 GLY A C 1
ATOM 798 O O . GLY A 1 99 ? -9.695 -0.166 28.093 1.00 92.44 99 GLY A O 1
ATOM 799 N N . PRO A 1 100 ? -11.101 -1.438 29.323 1.00 89.62 100 PRO A N 1
ATOM 800 C CA . PRO A 1 100 ? -10.054 -1.972 30.183 1.00 89.62 100 PRO A CA 1
ATOM 801 C C . PRO A 1 100 ? -9.110 -2.859 29.363 1.00 89.62 100 PRO A C 1
ATOM 803 O O . PRO A 1 100 ? -9.545 -3.596 28.471 1.00 89.62 100 PRO A O 1
ATOM 806 N N . HIS A 1 101 ? -7.811 -2.777 29.640 1.00 89.12 101 HIS A N 1
ATOM 807 C CA . HIS A 1 101 ? -6.841 -3.696 29.056 1.00 89.12 101 HIS A CA 1
ATOM 808 C C . HIS A 1 101 ? -7.041 -5.109 29.643 1.00 89.12 101 HIS A C 1
ATOM 810 O O . HIS A 1 101 ? -7.284 -5.226 30.845 1.00 89.12 101 HIS A O 1
ATOM 816 N N . PRO A 1 102 ? -6.955 -6.178 28.824 1.00 80.00 102 PRO A N 1
ATOM 817 C CA . PRO A 1 102 ? -7.266 -7.546 29.255 1.00 80.00 102 PRO A CA 1
ATOM 818 C C . PRO A 1 102 ? -6.396 -8.037 30.421 1.00 80.00 102 PRO A C 1
ATOM 820 O O . PRO A 1 102 ? -6.913 -8.675 31.331 1.00 80.00 102 PRO A O 1
ATOM 823 N N . ASP A 1 103 ? -5.109 -7.677 30.420 1.00 85.69 103 ASP A N 1
ATOM 824 C CA . ASP A 1 103 ? -4.131 -8.212 31.383 1.00 85.69 103 ASP A CA 1
ATOM 825 C C . ASP A 1 103 ? -3.683 -7.212 32.465 1.00 85.69 103 ASP A C 1
ATOM 827 O O . ASP A 1 103 ? -2.994 -7.587 33.410 1.00 85.69 103 ASP A O 1
ATOM 831 N N . ASP A 1 104 ? -4.045 -5.928 32.343 1.00 86.50 104 ASP A N 1
ATOM 832 C CA . ASP A 1 104 ? -3.590 -4.880 33.268 1.00 86.50 104 ASP A CA 1
ATOM 833 C C . ASP A 1 104 ? -4.648 -3.787 33.426 1.00 86.50 104 ASP A C 1
ATOM 835 O O . ASP A 1 104 ? -4.794 -2.902 32.586 1.00 86.50 104 ASP A O 1
ATOM 839 N N . ALA A 1 105 ? -5.349 -3.789 34.556 1.00 79.75 105 ALA A N 1
ATOM 840 C CA . ALA A 1 105 ? -6.399 -2.816 34.848 1.00 79.75 105 ALA A CA 1
ATOM 841 C C . ALA A 1 105 ? -5.920 -1.346 34.875 1.00 79.75 105 ALA A C 1
ATOM 843 O O . ALA A 1 105 ? -6.749 -0.437 34.869 1.00 79.75 105 ALA A O 1
ATOM 844 N N . ARG A 1 106 ? -4.604 -1.087 34.913 1.00 83.88 106 ARG A N 1
ATOM 845 C CA . ARG A 1 106 ? -4.028 0.269 34.871 1.00 83.88 106 ARG A CA 1
ATOM 846 C C . ARG A 1 106 ? -3.890 0.813 33.452 1.00 83.88 106 ARG A C 1
ATOM 848 O O . ARG A 1 106 ? -3.656 2.009 33.282 1.00 83.88 106 ARG A O 1
ATOM 855 N N . MET A 1 107 ? -4.015 -0.043 32.442 1.00 86.00 107 MET A N 1
ATOM 856 C CA . MET A 1 107 ? -3.914 0.333 31.040 1.00 86.00 107 MET A CA 1
ATOM 857 C C . MET A 1 107 ? -5.295 0.415 30.390 1.00 86.00 107 MET A C 1
ATOM 859 O O . MET A 1 107 ? -6.210 -0.353 30.683 1.00 86.00 107 MET A O 1
ATOM 863 N N . VAL A 1 108 ? -5.429 1.359 29.460 1.00 91.56 108 VAL A N 1
ATOM 864 C CA . VAL A 1 108 ? -6.635 1.536 28.650 1.00 91.56 108 VAL A CA 1
ATOM 865 C C . VAL A 1 108 ? -6.318 1.107 27.228 1.00 91.56 108 VAL A C 1
ATOM 867 O O . VAL A 1 108 ? -5.367 1.612 26.621 1.00 91.56 108 VAL A O 1
ATOM 870 N N . ARG A 1 109 ? -7.131 0.194 26.694 1.00 95.06 109 ARG A N 1
ATOM 871 C CA . ARG A 1 109 ? -7.088 -0.170 25.278 1.00 95.06 109 ARG A CA 1
ATOM 872 C C . ARG A 1 109 ? -8.006 0.752 24.483 1.00 95.06 109 ARG A C 1
ATOM 874 O O . ARG A 1 109 ? -9.106 1.078 24.931 1.00 95.06 109 ARG A O 1
ATOM 881 N N . ILE A 1 110 ? -7.539 1.160 23.314 1.00 97.94 110 ILE A N 1
ATOM 882 C CA . ILE A 1 110 ? -8.292 1.904 22.309 1.00 97.94 110 ILE A CA 1
ATOM 883 C C . ILE A 1 110 ? -8.589 0.942 21.166 1.00 97.94 110 ILE A C 1
ATOM 885 O O . ILE A 1 110 ? -7.678 0.252 20.714 1.00 97.94 110 ILE A O 1
ATOM 889 N N . GLN A 1 111 ? -9.827 0.911 20.695 1.00 97.69 111 GLN A N 1
ATOM 890 C CA . GLN A 1 111 ? -10.259 0.074 19.573 1.00 97.69 111 GLN A CA 1
ATOM 891 C C . GLN A 1 111 ? -11.177 0.869 18.645 1.00 97.69 111 GLN A C 1
ATOM 893 O O . GLN A 1 111 ? -11.745 1.881 19.061 1.00 97.69 111 GLN A O 1
ATOM 898 N N . LEU A 1 112 ? -11.305 0.435 17.394 1.00 98.44 112 LEU A N 1
ATOM 899 C CA . LEU A 1 112 ? -12.282 1.015 16.475 1.00 98.44 112 LEU A CA 1
ATOM 900 C C . LEU A 1 112 ? -13.703 0.634 16.907 1.00 98.44 112 LEU A C 1
ATOM 902 O O . LEU A 1 112 ? -13.940 -0.471 17.391 1.00 98.44 112 LEU A O 1
ATOM 906 N N . THR A 1 113 ? -14.641 1.560 16.736 1.00 98.56 113 THR A N 1
ATOM 907 C CA . THR A 1 113 ? -16.074 1.237 16.731 1.00 98.56 113 THR A CA 1
ATOM 908 C C . THR A 1 113 ? -16.464 0.663 15.369 1.00 98.56 113 THR A C 1
ATOM 910 O O . THR A 1 113 ? -15.682 0.715 14.417 1.00 98.56 113 THR A O 1
ATOM 913 N N . GLU A 1 114 ? -17.701 0.186 15.234 1.00 98.06 114 GLU A N 1
ATOM 914 C CA . GLU A 1 114 ? -18.242 -0.214 13.932 1.00 98.06 114 GLU A CA 1
ATOM 915 C C . GLU A 1 114 ? -18.226 0.948 12.918 1.00 98.06 114 GLU A C 1
ATOM 917 O O . GLU A 1 114 ? -17.730 0.789 11.801 1.00 98.06 114 GLU A O 1
ATOM 922 N N . ASP A 1 115 ? -18.652 2.146 13.330 1.00 98.00 115 ASP A N 1
ATOM 923 C CA . ASP A 1 115 ? -18.586 3.357 12.500 1.00 98.00 115 ASP A CA 1
ATOM 924 C C . ASP A 1 115 ? -17.140 3.715 12.115 1.00 98.00 115 ASP A C 1
ATOM 926 O O . ASP A 1 115 ? -16.865 4.152 10.990 1.00 98.00 115 ASP A O 1
ATOM 930 N N . GLY A 1 116 ? -16.194 3.514 13.038 1.00 98.19 116 GLY A N 1
ATOM 931 C CA . GLY A 1 116 ? -14.764 3.697 12.811 1.00 98.19 116 GLY A CA 1
ATOM 932 C C . GLY A 1 116 ? -14.207 2.742 11.759 1.00 98.19 116 GLY A C 1
ATOM 933 O O . GLY A 1 116 ? -13.486 3.182 10.860 1.00 98.19 116 GLY A O 1
ATOM 934 N N . GLU A 1 117 ? -14.576 1.463 11.833 1.00 98.31 117 GLU A N 1
ATOM 935 C CA . GLU A 1 117 ? -14.211 0.429 10.857 1.00 98.31 117 GLU A CA 1
ATOM 936 C C . GLU A 1 117 ? -14.773 0.744 9.469 1.00 98.31 117 GLU A C 1
ATOM 938 O O . GLU A 1 117 ? -14.028 0.756 8.487 1.00 98.31 117 GLU A O 1
ATOM 943 N N . GLN A 1 118 ? -16.064 1.074 9.373 1.00 98.06 118 GLN A N 1
ATOM 944 C CA . GLN A 1 118 ? -16.703 1.412 8.097 1.00 98.06 118 GLN A CA 1
ATOM 945 C C . GLN A 1 118 ? -16.068 2.657 7.463 1.00 98.06 118 GLN A C 1
ATOM 947 O O . GLN A 1 118 ? -15.723 2.662 6.275 1.00 98.06 118 GLN A O 1
ATOM 952 N N . THR A 1 119 ? -15.839 3.696 8.272 1.00 97.81 119 THR A N 1
ATOM 953 C CA . THR A 1 119 ? -15.171 4.930 7.840 1.00 97.81 119 THR A CA 1
ATOM 954 C C . THR A 1 119 ? -13.758 4.644 7.335 1.00 97.81 119 THR A C 1
ATOM 956 O O . THR A 1 119 ? -13.364 5.121 6.266 1.00 97.81 119 THR A O 1
ATOM 959 N N . LEU A 1 120 ? -12.983 3.854 8.085 1.00 98.19 120 LEU A N 1
ATOM 960 C CA . LEU A 1 120 ? -11.620 3.501 7.713 1.00 98.19 120 LEU A CA 1
ATOM 961 C C . LEU A 1 120 ? -11.585 2.649 6.442 1.00 98.19 120 LEU A C 1
ATOM 963 O O . LEU A 1 120 ? -10.759 2.922 5.572 1.00 98.19 120 LEU A O 1
ATOM 967 N N . ALA A 1 121 ? -12.460 1.652 6.307 1.00 97.69 121 ALA A N 1
ATOM 968 C CA . ALA A 1 121 ? -12.511 0.777 5.139 1.00 97.69 121 ALA A CA 1
ATOM 969 C C . ALA A 1 121 ? -12.784 1.571 3.852 1.00 97.69 121 ALA A C 1
ATOM 971 O O . ALA A 1 121 ? -12.051 1.427 2.867 1.00 97.69 121 ALA A O 1
ATOM 972 N N . HIS A 1 122 ? -13.775 2.468 3.887 1.00 97.31 122 HIS A N 1
ATOM 973 C CA . HIS A 1 122 ? -14.105 3.352 2.767 1.00 97.31 122 HIS A CA 1
ATOM 974 C C . HIS A 1 122 ? -12.929 4.259 2.388 1.00 97.31 122 HIS A C 1
ATOM 976 O O . HIS A 1 122 ? -12.473 4.261 1.242 1.00 97.31 122 HIS A O 1
ATOM 982 N N . LEU A 1 123 ? -12.367 4.985 3.361 1.00 97.75 123 LEU A N 1
ATOM 983 C CA . LEU A 1 123 ? -11.238 5.883 3.110 1.00 97.75 123 LEU A CA 1
ATOM 984 C C . LEU A 1 123 ? -10.003 5.116 2.619 1.00 97.75 123 LEU A C 1
ATOM 986 O O . LEU A 1 123 ? -9.351 5.557 1.672 1.00 97.75 123 LEU A O 1
ATOM 990 N N . SER A 1 124 ? -9.696 3.954 3.195 1.00 95.69 124 SER A N 1
ATOM 991 C CA . SER A 1 124 ? -8.543 3.132 2.796 1.00 95.69 124 SER A CA 1
ATOM 992 C C . SER A 1 124 ? -8.665 2.637 1.355 1.00 95.69 124 SER A C 1
ATOM 994 O O . SER A 1 124 ? -7.663 2.590 0.641 1.00 95.69 124 SER A O 1
ATOM 996 N N . ALA A 1 125 ? -9.878 2.317 0.890 1.00 94.81 125 ALA A N 1
ATOM 997 C CA . ALA A 1 125 ? -10.117 1.941 -0.501 1.00 94.81 125 ALA A CA 1
ATOM 998 C C . ALA A 1 125 ? -9.786 3.092 -1.467 1.00 94.81 125 ALA A C 1
ATOM 1000 O O . ALA A 1 125 ? -9.055 2.879 -2.437 1.00 94.81 125 ALA A O 1
ATOM 1001 N N . LEU A 1 126 ? -10.224 4.319 -1.156 1.00 93.25 126 LEU A N 1
ATOM 1002 C CA . LEU A 1 126 ? -9.904 5.514 -1.950 1.00 93.25 126 LEU A CA 1
ATOM 1003 C C . LEU A 1 126 ? -8.392 5.785 -1.995 1.00 93.25 126 LEU A C 1
ATOM 1005 O O . LEU A 1 126 ? -7.843 6.078 -3.059 1.00 93.25 126 LEU A O 1
ATOM 1009 N N . HIS A 1 127 ? -7.704 5.642 -0.858 1.00 94.38 127 HIS A N 1
ATOM 1010 C CA . HIS A 1 127 ? -6.250 5.812 -0.784 1.00 94.38 127 HIS A CA 1
ATOM 1011 C C . HIS A 1 127 ? -5.504 4.727 -1.558 1.00 94.38 127 HIS A C 1
ATOM 1013 O O . HIS A 1 127 ? -4.555 5.038 -2.276 1.00 94.38 127 HIS A O 1
ATOM 1019 N N . ARG A 1 128 ? -5.939 3.466 -1.468 1.00 92.88 128 ARG A N 1
ATOM 1020 C CA . ARG A 1 128 ? -5.376 2.359 -2.251 1.00 92.88 128 ARG A CA 1
ATOM 1021 C C . ARG A 1 128 ? -5.489 2.633 -3.748 1.00 92.88 128 ARG A C 1
ATOM 1023 O O . ARG A 1 128 ? -4.532 2.396 -4.485 1.00 92.88 128 ARG A O 1
ATOM 1030 N N . ASP A 1 129 ? -6.630 3.136 -4.201 1.00 90.56 129 ASP A N 1
ATOM 1031 C CA . ASP A 1 129 ? -6.840 3.429 -5.616 1.00 90.56 129 ASP A CA 1
ATOM 1032 C C . ASP A 1 129 ? -6.002 4.628 -6.082 1.00 90.56 129 ASP A C 1
ATOM 1034 O O . ASP A 1 129 ? -5.456 4.593 -7.186 1.00 90.56 129 ASP A O 1
ATOM 1038 N N . GLU A 1 130 ? -5.793 5.642 -5.235 1.00 90.94 130 GLU A N 1
ATOM 1039 C CA . GLU A 1 130 ? -4.839 6.715 -5.541 1.00 90.94 130 GLU A CA 1
ATOM 1040 C C . GLU A 1 130 ? -3.391 6.219 -5.569 1.00 90.94 130 GLU A C 1
ATOM 1042 O O . GLU A 1 130 ? -2.656 6.536 -6.502 1.00 90.94 130 GLU A O 1
ATOM 1047 N N . LEU A 1 131 ? -2.974 5.385 -4.614 1.00 87.69 131 LEU A N 1
ATOM 1048 C CA . LEU A 1 131 ? -1.637 4.784 -4.619 1.00 87.69 131 LEU A CA 1
ATOM 1049 C C . LEU A 1 131 ? -1.393 3.985 -5.907 1.00 87.69 131 LEU A C 1
ATOM 1051 O O . LEU A 1 131 ? -0.336 4.120 -6.520 1.00 87.69 131 LEU A O 1
ATOM 1055 N N . ARG A 1 132 ? -2.393 3.236 -6.388 1.00 84.06 132 ARG A N 1
ATOM 1056 C CA . ARG A 1 132 ? -2.331 2.518 -7.677 1.00 84.06 132 ARG A CA 1
ATOM 1057 C C . ARG A 1 132 ? -2.186 3.450 -8.884 1.00 84.06 132 ARG A C 1
ATOM 1059 O O . ARG A 1 132 ? -1.558 3.061 -9.871 1.00 84.06 132 ARG A O 1
ATOM 1066 N N . ARG A 1 133 ? -2.753 4.662 -8.828 1.00 80.94 133 ARG A N 1
ATOM 1067 C CA . ARG A 1 133 ? -2.583 5.703 -9.861 1.00 80.94 133 ARG A CA 1
ATOM 1068 C C . ARG A 1 133 ? -1.209 6.370 -9.788 1.00 80.94 133 ARG A C 1
ATOM 1070 O O . ARG A 1 133 ? -0.658 6.744 -10.820 1.00 80.94 133 ARG A O 1
ATOM 1077 N N . LEU A 1 134 ? -0.658 6.513 -8.584 1.00 78.31 134 LEU A N 1
ATOM 1078 C CA . LEU A 1 134 ? 0.621 7.178 -8.330 1.00 78.31 134 LEU A CA 1
ATOM 1079 C C . LEU A 1 134 ? 1.841 6.254 -8.395 1.00 78.31 134 LEU A C 1
ATOM 1081 O O . LEU A 1 134 ? 2.948 6.783 -8.400 1.00 78.31 134 LEU A O 1
ATOM 1085 N N . ASP A 1 135 ? 1.652 4.936 -8.460 1.00 75.00 135 ASP A N 1
ATOM 1086 C CA . ASP A 1 135 ? 2.642 3.844 -8.415 1.00 75.00 135 ASP A CA 1
ATOM 1087 C C . ASP A 1 135 ? 4.063 4.235 -8.888 1.00 75.00 135 ASP A C 1
ATOM 1089 O O . ASP A 1 135 ? 5.008 4.325 -8.100 1.00 75.00 135 ASP A O 1
ATOM 1093 N N . ALA A 1 136 ? 4.218 4.644 -10.152 1.00 67.19 136 ALA A N 1
ATOM 1094 C CA . ALA A 1 136 ? 5.527 4.999 -10.712 1.00 67.19 136 ALA A CA 1
ATOM 1095 C C . ALA A 1 136 ? 6.158 6.288 -10.138 1.00 67.19 136 ALA A C 1
ATOM 1097 O O . ALA A 1 136 ? 7.366 6.491 -10.255 1.00 67.19 136 ALA A O 1
ATOM 1098 N N . SER A 1 137 ? 5.376 7.190 -9.545 1.00 76.06 137 SER A N 1
ATOM 1099 C CA . SER A 1 137 ? 5.845 8.444 -8.930 1.00 76.06 137 SER A CA 1
ATOM 1100 C C . SER A 1 137 ? 6.261 8.288 -7.464 1.00 76.06 137 SER A C 1
ATOM 1102 O O . SER A 1 137 ? 7.099 9.058 -6.998 1.00 76.06 137 SER A O 1
ATOM 1104 N N . LEU A 1 138 ? 5.728 7.278 -6.766 1.00 81.88 138 LEU A N 1
ATOM 1105 C CA . LEU A 1 138 ? 6.033 6.978 -5.363 1.00 81.88 138 LEU A CA 1
ATOM 1106 C C . LEU A 1 138 ? 7.119 5.912 -5.186 1.00 81.88 138 LEU A C 1
ATOM 1108 O O . LEU A 1 138 ? 7.600 5.733 -4.073 1.00 81.88 138 LEU A O 1
ATOM 1112 N N . ALA A 1 139 ? 7.552 5.245 -6.260 1.00 80.12 139 ALA A N 1
ATOM 1113 C CA . ALA A 1 139 ? 8.689 4.333 -6.202 1.00 80.12 139 ALA A CA 1
ATOM 1114 C C . ALA A 1 139 ? 9.954 5.066 -5.702 1.00 80.12 139 ALA A C 1
ATOM 1116 O O . ALA A 1 139 ? 10.342 6.070 -6.337 1.00 80.12 139 ALA A O 1
ATOM 1117 N N . PRO A 1 140 ? 10.598 4.582 -4.616 1.00 77.31 140 PRO A N 1
ATOM 1118 C CA . PRO A 1 140 ? 11.853 5.132 -4.122 1.00 77.31 140 PRO A CA 1
ATOM 1119 C C . PRO A 1 140 ? 12.893 5.249 -5.244 1.00 77.31 140 PRO A C 1
ATOM 1121 O O . PRO A 1 140 ? 12.907 4.424 -6.163 1.00 77.31 140 PRO A O 1
ATOM 1124 N N . PRO A 1 141 ? 13.742 6.289 -5.231 1.00 78.88 141 PRO A N 1
ATOM 1125 C CA . PRO A 1 141 ? 14.884 6.331 -6.130 1.00 78.88 141 PRO A CA 1
ATOM 1126 C C . PRO A 1 141 ? 15.809 5.144 -5.828 1.00 78.88 141 PRO A C 1
ATOM 1128 O O . PRO A 1 141 ? 16.134 4.878 -4.675 1.00 78.88 141 PRO A O 1
ATOM 1131 N N . THR A 1 142 ? 16.222 4.428 -6.868 1.00 69.50 142 THR A N 1
ATOM 1132 C CA . THR A 1 142 ? 17.288 3.430 -6.778 1.00 69.50 142 THR A CA 1
ATOM 1133 C C . THR A 1 142 ? 18.607 4.143 -7.017 1.00 69.50 142 THR A C 1
ATOM 1135 O O . THR A 1 142 ? 18.826 4.658 -8.116 1.00 69.50 142 THR A O 1
ATOM 1138 N N . TRP A 1 143 ? 19.473 4.186 -6.013 1.00 63.97 143 TRP A N 1
ATOM 1139 C CA . TRP A 1 143 ? 20.850 4.615 -6.216 1.00 63.97 143 TRP A CA 1
ATOM 1140 C C . TRP A 1 143 ? 21.669 3.395 -6.636 1.00 63.97 143 TRP A C 1
ATOM 1142 O O . TRP A 1 143 ? 21.579 2.371 -5.957 1.00 63.97 143 TRP A O 1
ATOM 1152 N N . PRO A 1 144 ? 22.441 3.448 -7.734 1.00 52.66 144 PRO A N 1
ATOM 1153 C CA . PRO A 1 144 ? 23.514 2.484 -7.910 1.00 52.66 144 PRO A CA 1
ATOM 1154 C C . PRO A 1 144 ? 24.438 2.656 -6.705 1.00 52.66 144 PRO A C 1
ATOM 1156 O O . PRO A 1 144 ? 24.970 3.743 -6.484 1.00 52.66 144 PRO A O 1
ATOM 1159 N N . ASP A 1 145 ? 24.527 1.620 -5.878 1.00 47.56 145 ASP A N 1
ATOM 1160 C CA . ASP A 1 145 ? 25.284 1.632 -4.634 1.00 47.56 145 ASP A CA 1
ATOM 1161 C C . ASP A 1 145 ? 26.755 1.944 -4.958 1.00 47.56 145 ASP A C 1
ATOM 1163 O O . ASP A 1 145 ? 27.497 1.097 -5.450 1.00 47.56 145 ASP A O 1
ATOM 1167 N N . GLN A 1 146 ? 27.180 3.195 -4.769 1.00 43.62 146 GLN A N 1
ATOM 1168 C CA . GLN A 1 146 ? 28.595 3.533 -4.684 1.00 43.62 146 GLN A CA 1
ATOM 1169 C C . GLN A 1 146 ? 28.984 3.424 -3.221 1.00 43.62 146 GLN A C 1
ATOM 1171 O O . GLN A 1 146 ? 29.093 4.426 -2.513 1.00 43.62 146 GLN A O 1
ATOM 1176 N N . ARG A 1 147 ? 29.197 2.189 -2.776 1.00 36.03 147 ARG A N 1
ATOM 1177 C CA . ARG A 1 147 ? 29.892 1.922 -1.527 1.00 36.03 147 ARG A CA 1
ATOM 1178 C C . ARG A 1 147 ? 31.320 1.477 -1.860 1.00 36.03 147 ARG A C 1
ATOM 1180 O O . ARG A 1 147 ? 31.496 0.371 -2.365 1.00 36.03 147 ARG A O 1
ATOM 1187 N N . PRO A 1 148 ? 32.342 2.324 -1.643 1.00 38.78 148 PRO A N 1
ATOM 1188 C CA . PRO A 1 148 ? 33.715 1.857 -1.566 1.00 38.78 148 PRO A CA 1
ATOM 1189 C C . PRO A 1 148 ? 33.880 1.081 -0.250 1.00 38.78 148 PRO A C 1
ATOM 1191 O O . PRO A 1 148 ? 33.523 1.589 0.813 1.00 38.78 148 PRO A O 1
ATOM 1194 N N . ASP A 1 149 ? 34.416 -0.131 -0.367 1.00 34.44 149 ASP A N 1
ATOM 1195 C CA . ASP A 1 149 ? 35.037 -0.959 0.673 1.00 34.44 149 ASP A CA 1
ATOM 1196 C C . ASP A 1 149 ? 34.147 -1.511 1.810 1.00 34.44 149 ASP A C 1
ATOM 1198 O O . ASP A 1 149 ? 34.033 -0.944 2.896 1.00 34.44 149 ASP A O 1
ATOM 1202 N N . ASP A 1 150 ? 33.617 -2.720 1.592 1.00 29.98 150 ASP A N 1
ATOM 1203 C CA . ASP A 1 150 ? 33.475 -3.744 2.639 1.00 29.98 150 ASP A CA 1
ATOM 1204 C C . ASP A 1 150 ? 34.381 -4.936 2.242 1.00 29.98 150 ASP A C 1
ATOM 1206 O O . ASP A 1 150 ? 34.123 -5.580 1.221 1.00 29.98 150 ASP A O 1
ATOM 1210 N N . PRO A 1 151 ? 35.491 -5.209 2.955 1.00 32.53 151 PRO A N 1
ATOM 1211 C CA . PRO A 1 151 ? 36.552 -6.108 2.491 1.00 32.53 151 PRO A CA 1
ATOM 1212 C C . PRO A 1 151 ? 36.243 -7.614 2.609 1.00 32.53 151 PRO A C 1
ATOM 1214 O O . PRO A 1 151 ? 37.173 -8.419 2.573 1.00 32.53 151 PRO A O 1
ATOM 1217 N N . THR A 1 152 ? 34.980 -8.039 2.732 1.00 35.44 152 THR A N 1
ATOM 1218 C CA . THR A 1 152 ? 34.660 -9.430 3.121 1.00 35.44 152 THR A CA 1
ATOM 1219 C C . THR A 1 152 ? 33.817 -10.269 2.163 1.00 35.44 152 THR A C 1
ATOM 1221 O O . THR A 1 152 ? 33.384 -11.352 2.547 1.00 35.44 152 THR A O 1
ATOM 1224 N N . VAL A 1 153 ? 33.656 -9.884 0.895 1.00 34.06 153 VAL A N 1
ATOM 1225 C CA . VAL A 1 153 ? 33.050 -10.790 -0.101 1.00 34.06 153 VAL A CA 1
ATOM 1226 C C . VAL A 1 153 ? 33.917 -10.866 -1.351 1.00 34.06 153 VAL A C 1
ATOM 1228 O O . VAL A 1 153 ? 33.774 -10.098 -2.297 1.00 34.06 153 VAL A O 1
ATOM 1231 N N . GLN A 1 154 ? 34.845 -11.824 -1.345 1.00 33.81 154 GLN A N 1
ATOM 1232 C CA . GLN A 1 154 ? 35.479 -12.307 -2.565 1.00 33.81 154 GLN A CA 1
ATOM 1233 C C . GLN A 1 154 ? 34.420 -13.063 -3.368 1.00 33.81 154 GLN A C 1
ATOM 1235 O O . GLN A 1 154 ? 33.997 -14.159 -3.003 1.00 33.81 154 GLN A O 1
ATOM 1240 N N . THR A 1 155 ? 33.957 -12.474 -4.461 1.00 32.78 155 THR A N 1
ATOM 1241 C CA . THR A 1 155 ? 33.282 -13.215 -5.525 1.00 32.78 155 THR A CA 1
ATOM 1242 C C . THR A 1 155 ? 33.812 -12.679 -6.841 1.00 32.78 155 THR A C 1
ATOM 1244 O O . THR A 1 155 ? 33.766 -11.481 -7.112 1.00 32.78 155 THR A O 1
ATOM 1247 N N . GLU A 1 156 ? 34.433 -13.578 -7.591 1.00 30.17 156 GLU A N 1
ATOM 1248 C CA . GLU A 1 156 ? 35.184 -13.306 -8.807 1.00 30.17 156 GLU A CA 1
ATOM 1249 C C . GLU A 1 156 ? 34.320 -12.564 -9.838 1.00 30.17 156 GLU A C 1
ATOM 1251 O O . GLU A 1 156 ? 33.256 -13.022 -10.251 1.00 30.17 156 GLU A O 1
ATOM 1256 N N . SER A 1 157 ? 34.792 -11.383 -10.243 1.00 30.61 157 SER A N 1
ATOM 1257 C CA . SER A 1 157 ? 34.176 -10.557 -11.277 1.00 30.61 157 SER A CA 1
ATOM 1258 C C . SER A 1 157 ? 34.612 -11.057 -12.652 1.00 30.61 157 SER A C 1
ATOM 1260 O O . SER A 1 157 ? 35.747 -10.836 -13.079 1.00 30.61 157 SER A O 1
ATOM 1262 N N . ILE A 1 158 ? 33.703 -11.729 -13.361 1.00 33.09 158 ILE A N 1
ATOM 1263 C CA . ILE A 1 158 ? 33.806 -11.899 -14.811 1.00 33.09 158 ILE A CA 1
ATOM 1264 C C . ILE A 1 158 ? 33.510 -10.529 -15.425 1.00 33.09 158 ILE A C 1
ATOM 1266 O O . ILE A 1 158 ? 32.398 -10.010 -15.320 1.00 33.09 158 ILE A O 1
ATOM 1270 N N . GLY A 1 159 ? 34.534 -9.924 -16.030 1.00 35.00 159 GLY A N 1
ATOM 1271 C CA . GLY A 1 159 ? 34.462 -8.584 -16.600 1.00 35.00 159 GLY A CA 1
ATOM 1272 C C . GLY A 1 159 ? 33.329 -8.435 -17.615 1.00 35.00 159 GLY A C 1
ATOM 1273 O O . GLY A 1 159 ? 33.241 -9.191 -18.580 1.00 35.00 159 GLY A O 1
ATOM 1274 N N . GLN A 1 160 ? 32.489 -7.418 -17.423 1.00 31.67 160 GLN A N 1
ATOM 1275 C CA . GLN A 1 160 ? 31.559 -6.963 -18.451 1.00 31.67 160 GLN A CA 1
ATOM 1276 C C . GLN A 1 160 ? 32.134 -5.736 -19.172 1.00 31.67 160 GLN A C 1
ATOM 1278 O O . GLN A 1 160 ? 32.499 -4.756 -18.516 1.00 31.67 160 GLN A O 1
ATOM 1283 N N . PRO A 1 161 ? 32.204 -5.744 -20.515 1.00 30.67 161 PRO A N 1
ATOM 1284 C CA . PRO A 1 161 ? 32.514 -4.548 -21.280 1.00 30.67 161 PRO A CA 1
ATOM 1285 C C . PRO A 1 161 ? 31.339 -3.570 -21.179 1.00 30.67 161 PRO A C 1
ATOM 1287 O O . PRO A 1 161 ? 30.186 -3.926 -21.417 1.00 30.67 161 PRO A O 1
ATOM 1290 N N . GLN A 1 162 ? 31.635 -2.322 -20.829 1.00 32.94 162 GLN A N 1
ATOM 1291 C CA . GLN A 1 162 ? 30.647 -1.254 -20.751 1.00 32.94 162 GLN A CA 1
ATOM 1292 C C . GLN A 1 162 ? 30.246 -0.803 -22.168 1.00 32.94 162 GLN A C 1
ATOM 1294 O O . GLN A 1 162 ? 31.116 -0.337 -22.910 1.00 32.94 162 GLN A O 1
ATOM 1299 N N . PRO A 1 163 ? 28.967 -0.910 -22.586 1.00 34.84 163 PRO A N 1
ATOM 1300 C CA . PRO A 1 163 ? 28.558 -0.396 -23.882 1.00 34.84 163 PRO A CA 1
ATOM 1301 C C . PRO A 1 163 ? 28.471 1.136 -23.842 1.00 34.84 163 PRO A C 1
ATOM 1303 O O . PRO A 1 163 ? 28.024 1.742 -2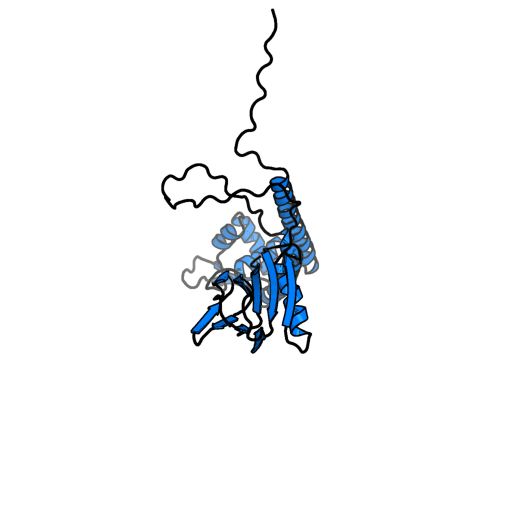2.866 1.00 34.84 163 PRO A O 1
ATOM 1306 N N . ALA A 1 164 ? 28.938 1.758 -24.924 1.00 34.50 164 ALA A N 1
ATOM 1307 C CA . ALA A 1 164 ? 28.918 3.196 -25.146 1.00 34.50 164 ALA A CA 1
ATOM 1308 C C . ALA A 1 164 ? 27.490 3.772 -25.069 1.00 34.50 164 ALA A C 1
ATOM 1310 O O . ALA A 1 164 ? 26.528 3.109 -25.449 1.00 34.50 164 ALA A O 1
ATOM 1311 N N . LYS A 1 165 ? 27.382 5.022 -24.590 1.00 37.62 165 LYS A N 1
ATOM 1312 C CA . LYS A 1 165 ? 26.151 5.825 -24.457 1.00 37.62 165 LYS A CA 1
ATOM 1313 C C . LYS A 1 165 ? 25.178 5.617 -25.630 1.00 37.62 165 LYS A C 1
ATOM 1315 O O . LYS A 1 165 ? 25.345 6.228 -26.681 1.00 37.62 165 LYS A O 1
ATOM 1320 N N . ALA A 1 166 ? 24.142 4.818 -25.404 1.00 38.91 166 ALA A N 1
ATOM 1321 C CA . ALA A 1 166 ? 22.911 4.827 -26.183 1.00 38.91 166 ALA A CA 1
ATOM 1322 C C . ALA A 1 166 ? 21.849 5.604 -25.392 1.00 38.91 166 ALA A C 1
ATOM 1324 O O . ALA A 1 166 ? 21.837 5.543 -24.159 1.00 38.91 166 ALA A O 1
ATOM 1325 N N . ASP A 1 167 ? 20.979 6.342 -26.083 1.00 45.12 167 ASP A N 1
ATOM 1326 C CA . ASP A 1 167 ? 19.827 7.015 -25.478 1.00 45.12 167 ASP A CA 1
ATOM 1327 C C . ASP A 1 167 ? 19.027 6.017 -24.622 1.00 45.12 167 ASP A C 1
ATOM 1329 O O . ASP A 1 167 ? 18.477 5.031 -25.115 1.00 45.12 167 ASP A O 1
ATOM 1333 N N . MET A 1 168 ? 19.012 6.233 -23.304 1.00 54.91 168 MET A N 1
ATOM 1334 C CA . MET A 1 168 ? 18.397 5.311 -22.352 1.00 54.91 168 MET A CA 1
ATOM 1335 C C . MET A 1 168 ? 16.869 5.435 -22.413 1.00 54.91 168 MET A C 1
ATOM 1337 O O . MET A 1 168 ? 16.285 6.367 -21.859 1.00 54.91 168 MET A O 1
ATOM 1341 N N . LEU A 1 169 ? 16.210 4.466 -23.048 1.00 58.91 169 LEU A N 1
ATOM 1342 C CA . LEU A 1 169 ? 14.751 4.337 -23.051 1.00 58.91 169 LEU A CA 1
ATOM 1343 C C . LEU A 1 169 ? 14.280 3.613 -21.780 1.00 58.91 169 LEU A C 1
ATOM 1345 O O . LEU A 1 169 ? 14.592 2.443 -21.564 1.00 58.91 169 LEU A O 1
ATOM 1349 N N . LYS A 1 170 ? 13.512 4.307 -20.927 1.00 68.00 170 LYS A N 1
ATOM 1350 C CA . LYS A 1 170 ? 12.930 3.744 -19.697 1.00 68.00 170 LYS A CA 1
ATOM 1351 C C . LYS A 1 170 ? 11.476 3.315 -19.919 1.00 68.00 170 LYS A C 1
ATOM 1353 O O . LYS A 1 170 ? 10.613 4.164 -20.126 1.00 68.00 170 LYS A O 1
ATOM 1358 N N . SER A 1 171 ? 11.194 2.025 -19.734 1.00 75.38 171 SER A N 1
ATOM 1359 C CA . SER A 1 171 ? 9.842 1.442 -19.770 1.00 75.38 171 SER A CA 1
ATOM 1360 C C . SER A 1 171 ? 9.478 0.825 -18.415 1.00 75.38 171 SER A C 1
ATOM 1362 O O . SER A 1 171 ? 10.292 0.135 -17.806 1.00 75.38 171 SER A O 1
ATOM 1364 N N . SER A 1 172 ? 8.258 1.060 -17.915 1.00 84.12 172 SER A N 1
ATOM 1365 C CA . SER A 1 172 ? 7.768 0.401 -16.692 1.00 84.12 172 SER A CA 1
ATOM 1366 C C . SER A 1 172 ? 7.222 -0.985 -17.027 1.00 84.12 172 SER A C 1
ATOM 1368 O O . SER A 1 172 ? 6.146 -1.104 -17.616 1.00 84.12 172 SER A O 1
ATOM 1370 N N . LEU A 1 173 ? 7.941 -2.032 -16.616 1.00 90.81 173 LEU A N 1
ATOM 1371 C CA . LEU A 1 173 ? 7.489 -3.411 -16.807 1.00 90.81 173 LEU A CA 1
ATOM 1372 C C . LEU A 1 173 ? 6.199 -3.698 -16.032 1.00 90.81 173 LEU A C 1
ATOM 1374 O O . LEU A 1 173 ? 5.319 -4.360 -16.560 1.00 90.81 173 LEU A O 1
ATOM 1378 N N . THR A 1 174 ? 6.033 -3.133 -14.834 1.00 87.94 174 THR A N 1
ATOM 1379 C CA . THR A 1 174 ? 4.813 -3.293 -14.027 1.00 87.94 174 THR A CA 1
ATOM 1380 C C . THR A 1 174 ? 3.577 -2.711 -14.716 1.00 87.94 174 THR A C 1
ATOM 1382 O O . THR A 1 174 ? 2.516 -3.335 -14.727 1.00 87.94 174 THR A O 1
ATOM 1385 N N . ALA A 1 175 ? 3.684 -1.514 -15.302 1.00 78.50 175 ALA A N 1
ATOM 1386 C CA . ALA A 1 175 ? 2.565 -0.899 -16.016 1.00 78.50 175 ALA A CA 1
ATOM 1387 C C . ALA A 1 175 ? 2.231 -1.667 -17.301 1.00 78.50 175 ALA A C 1
ATOM 1389 O O . ALA A 1 175 ? 1.059 -1.916 -17.585 1.00 78.50 175 ALA A O 1
ATOM 1390 N N . LEU A 1 176 ? 3.261 -2.084 -18.044 1.00 84.62 176 LEU A N 1
ATOM 1391 C CA . LEU A 1 176 ? 3.079 -2.880 -19.252 1.00 84.62 176 LEU A CA 1
ATOM 1392 C C . LEU A 1 176 ? 2.476 -4.254 -18.931 1.00 84.62 176 LEU A C 1
ATOM 1394 O O . LEU A 1 176 ? 1.578 -4.682 -19.644 1.00 84.62 176 LEU A O 1
ATOM 1398 N N . ALA A 1 177 ? 2.880 -4.893 -17.830 1.00 90.19 177 ALA A N 1
ATOM 1399 C CA . ALA A 1 177 ? 2.352 -6.183 -17.391 1.00 90.19 177 ALA A CA 1
ATOM 1400 C C . ALA A 1 177 ? 0.852 -6.102 -17.110 1.00 90.19 177 ALA A C 1
ATOM 1402 O O . ALA A 1 177 ? 0.078 -6.873 -17.675 1.00 90.19 177 ALA A O 1
ATOM 1403 N N . ARG A 1 178 ? 0.427 -5.095 -16.332 1.00 89.19 178 ARG A N 1
ATOM 1404 C CA . ARG A 1 178 ? -0.997 -4.828 -16.077 1.00 89.19 178 ARG A CA 1
ATOM 1405 C C . ARG A 1 178 ? -1.781 -4.617 -17.370 1.00 89.19 178 ARG A C 1
ATOM 1407 O O . ARG A 1 178 ? -2.872 -5.156 -17.519 1.00 89.19 178 ARG A O 1
ATOM 1414 N N . HIS A 1 179 ? -1.229 -3.838 -18.299 1.00 85.31 179 HIS A N 1
ATOM 1415 C CA . HIS A 1 179 ? -1.882 -3.561 -19.574 1.00 85.31 179 HIS A CA 1
ATOM 1416 C C . HIS A 1 179 ? -2.011 -4.818 -20.445 1.00 85.31 179 HIS A C 1
ATOM 1418 O O . HIS A 1 179 ? -3.091 -5.098 -20.956 1.00 85.31 179 HIS A O 1
ATOM 1424 N N . GLN A 1 180 ? -0.938 -5.603 -20.573 1.00 92.38 180 GLN A N 1
ATOM 1425 C CA . GLN A 1 180 ? -0.944 -6.836 -21.360 1.00 92.38 180 GLN A CA 1
ATOM 1426 C C . GLN A 1 180 ? -1.872 -7.892 -20.759 1.00 92.38 180 GLN A C 1
ATOM 1428 O O . GLN A 1 180 ? -2.579 -8.560 -21.509 1.00 92.38 180 GLN A O 1
ATOM 1433 N N . LEU A 1 181 ? -1.933 -8.010 -19.430 1.00 95.12 181 LEU A N 1
ATOM 1434 C CA . LEU A 1 181 ? -2.854 -8.935 -18.774 1.00 95.12 181 LEU A CA 1
ATOM 1435 C C . LEU A 1 181 ? -4.318 -8.534 -18.989 1.00 95.12 181 LEU A C 1
ATOM 1437 O O . LEU A 1 181 ? -5.133 -9.391 -19.311 1.00 95.12 181 LEU A O 1
ATOM 1441 N N . ALA A 1 182 ? -4.639 -7.238 -18.914 1.00 85.75 182 ALA A N 1
ATOM 1442 C CA . ALA A 1 182 ? -5.981 -6.740 -19.223 1.00 85.75 182 ALA A CA 1
ATOM 1443 C C . ALA A 1 182 ? -6.398 -7.005 -20.682 1.00 85.75 182 ALA A C 1
ATOM 1445 O O . ALA A 1 182 ? -7.562 -7.288 -20.950 1.00 85.75 182 ALA A O 1
ATOM 1446 N N . ILE A 1 183 ? -5.458 -6.937 -21.633 1.00 84.50 183 ILE A N 1
ATOM 1447 C CA . ILE A 1 183 ? -5.735 -7.328 -23.021 1.00 84.50 183 ILE A CA 1
ATOM 1448 C C . ILE A 1 183 ? -5.966 -8.839 -23.095 1.00 84.50 183 ILE A C 1
ATOM 1450 O O . ILE A 1 183 ? -6.978 -9.261 -23.648 1.00 84.50 183 ILE A O 1
ATOM 1454 N N . ALA A 1 184 ? -5.067 -9.643 -22.518 1.00 91.88 184 ALA A N 1
ATOM 1455 C CA . ALA A 1 184 ? -5.123 -11.104 -22.567 1.00 91.88 184 ALA A CA 1
ATOM 1456 C C . ALA A 1 184 ? -6.447 -11.671 -22.027 1.00 91.88 184 ALA A C 1
ATOM 1458 O O . ALA A 1 184 ? -6.978 -12.607 -22.617 1.00 91.88 184 ALA A O 1
ATOM 1459 N N . THR A 1 185 ? -7.004 -11.081 -20.965 1.00 91.19 185 THR A N 1
ATOM 1460 C CA . THR A 1 185 ? -8.303 -11.479 -20.390 1.00 91.19 185 THR A CA 1
ATOM 1461 C C . THR A 1 185 ? -9.505 -11.077 -21.245 1.00 91.19 185 THR A C 1
ATOM 1463 O O . THR A 1 185 ? -10.578 -11.657 -21.099 1.00 91.19 185 THR A O 1
ATOM 1466 N N . SER A 1 186 ? -9.345 -10.108 -22.150 1.00 84.50 186 SER A N 1
ATOM 1467 C CA . SER A 1 186 ? -10.420 -9.604 -23.018 1.00 84.50 186 SER A CA 1
ATOM 1468 C C . SER A 1 186 ? -10.491 -10.273 -24.395 1.00 84.50 186 SER A C 1
ATOM 1470 O O . SER A 1 186 ? -11.489 -10.127 -25.099 1.00 84.50 186 SER A O 1
ATOM 1472 N N . VAL A 1 187 ? -9.443 -10.999 -24.800 1.00 83.31 187 VAL A N 1
ATOM 1473 C CA . VAL A 1 187 ? -9.350 -11.645 -26.116 1.00 83.31 187 VAL A CA 1
ATOM 1474 C C . VAL A 1 187 ? -9.560 -13.153 -26.003 1.00 83.31 187 VAL A C 1
ATOM 1476 O O . VAL A 1 187 ? -9.082 -13.797 -25.074 1.00 83.31 187 VAL A O 1
ATOM 1479 N N . SER A 1 188 ? -10.227 -13.754 -26.991 1.00 86.00 188 SER A N 1
ATOM 1480 C CA . SER A 1 188 ? -10.548 -15.192 -26.987 1.00 86.00 188 SER A CA 1
ATOM 1481 C C . SER A 1 188 ? -9.323 -16.111 -27.020 1.00 86.00 188 SER A C 1
ATOM 1483 O O . SER A 1 188 ? -9.421 -17.282 -26.669 1.00 86.00 188 SER A O 1
ATOM 1485 N N . SER A 1 189 ? -8.164 -15.592 -27.432 1.00 89.81 189 SER A N 1
ATOM 1486 C CA . SER A 1 189 ? -6.894 -16.319 -27.426 1.00 89.81 189 SER A CA 1
ATOM 1487 C C . SER A 1 189 ? -6.298 -16.499 -26.025 1.00 89.81 189 SER A C 1
ATOM 1489 O O . SER A 1 189 ? -5.323 -17.237 -25.893 1.00 89.81 189 SER A O 1
ATOM 1491 N N . GLY A 1 190 ? -6.810 -15.783 -25.014 1.00 92.31 190 GLY A N 1
ATOM 1492 C CA . GLY A 1 190 ? -6.308 -15.821 -23.639 1.00 92.31 190 GLY A CA 1
ATOM 1493 C C . GLY A 1 190 ? -4.856 -15.359 -23.490 1.00 92.31 190 GLY A C 1
ATOM 1494 O O . GLY A 1 190 ? -4.196 -15.704 -22.510 1.00 92.31 190 GLY A O 1
ATOM 1495 N N . ARG A 1 191 ? -4.316 -14.631 -24.478 1.00 93.75 191 ARG A N 1
ATOM 1496 C CA . ARG A 1 191 ? -2.914 -14.198 -24.499 1.00 93.75 191 ARG A CA 1
ATOM 1497 C C . ARG A 1 191 ? -2.724 -12.844 -25.167 1.00 9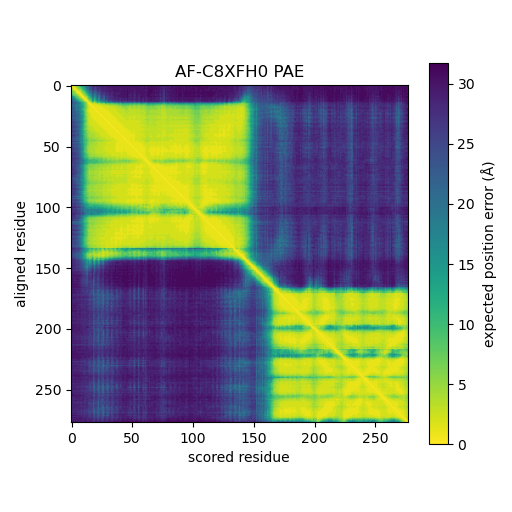3.75 191 ARG A C 1
ATOM 1499 O O . ARG A 1 191 ? -3.370 -12.541 -26.168 1.00 93.75 191 ARG A O 1
ATOM 1506 N N . SER A 1 192 ? -1.759 -12.082 -24.664 1.00 94.38 192 SER A N 1
ATOM 1507 C CA . SER A 1 192 ? -1.291 -10.828 -25.261 1.00 94.38 192 SER A CA 1
ATOM 1508 C C . SER A 1 192 ? 0.222 -10.710 -25.122 1.00 94.38 192 SER A C 1
ATOM 1510 O O . SER A 1 192 ? 0.804 -11.243 -24.178 1.00 94.38 192 SER A O 1
ATOM 1512 N N . ALA A 1 193 ? 0.879 -10.022 -26.053 1.00 91.62 193 ALA A N 1
ATOM 1513 C CA . ALA A 1 193 ? 2.319 -9.820 -25.995 1.00 91.62 193 ALA A CA 1
ATOM 1514 C C . ALA A 1 193 ? 2.739 -8.460 -26.555 1.00 91.62 193 ALA A C 1
ATOM 1516 O O . ALA A 1 193 ? 2.146 -7.947 -27.501 1.00 91.62 193 ALA A O 1
ATOM 1517 N N . SER A 1 194 ? 3.821 -7.912 -26.004 1.00 88.69 194 SER A N 1
ATOM 1518 C CA . SER A 1 194 ? 4.461 -6.694 -26.496 1.00 88.69 194 SER A CA 1
ATOM 1519 C C . SER A 1 194 ? 5.973 -6.824 -26.424 1.00 88.69 194 SER A C 1
ATOM 1521 O O . SER A 1 194 ? 6.531 -7.173 -25.384 1.00 88.69 194 SER A O 1
ATOM 1523 N N . THR A 1 195 ? 6.659 -6.493 -27.516 1.00 88.06 195 THR A N 1
ATOM 1524 C CA . THR A 1 195 ? 8.123 -6.389 -27.504 1.00 88.06 195 THR A CA 1
ATOM 1525 C C . THR A 1 195 ? 8.516 -5.171 -26.663 1.00 88.06 195 THR A C 1
ATOM 1527 O O . THR A 1 195 ? 8.077 -4.062 -26.947 1.00 88.06 195 THR A O 1
ATOM 1530 N N . VAL A 1 196 ? 9.309 -5.385 -25.612 1.00 86.44 196 VAL A N 1
ATOM 1531 C CA . VAL A 1 196 ? 9.839 -4.333 -24.726 1.00 86.44 196 VAL A CA 1
ATOM 1532 C C . VAL A 1 196 ? 11.115 -3.742 -25.310 1.00 86.44 196 VAL A C 1
ATOM 1534 O O . VAL A 1 196 ? 11.307 -2.531 -25.307 1.00 86.44 196 VAL A O 1
ATOM 1537 N N . PHE A 1 197 ? 11.982 -4.616 -25.815 1.00 84.88 197 PHE A N 1
ATOM 1538 C CA . PHE A 1 197 ? 13.254 -4.262 -26.424 1.00 84.88 197 PHE A CA 1
ATOM 1539 C C . PHE A 1 197 ? 13.567 -5.249 -27.549 1.00 84.88 197 PHE A C 1
ATOM 1541 O O . PHE A 1 197 ? 13.247 -6.434 -27.450 1.00 84.88 197 PHE A O 1
ATOM 1548 N N . GLY A 1 198 ? 14.190 -4.777 -28.625 1.00 82.69 198 GLY A N 1
ATOM 1549 C CA . GLY A 1 198 ? 14.595 -5.605 -29.759 1.00 82.69 198 GLY A CA 1
ATOM 1550 C C . GLY A 1 198 ? 14.037 -5.122 -31.099 1.00 82.69 198 GLY A C 1
ATOM 1551 O O . GLY A 1 198 ? 13.508 -4.024 -31.219 1.00 82.69 198 GLY A O 1
ATOM 1552 N N . GLY A 1 199 ? 14.219 -5.932 -32.141 1.00 70.31 199 GLY A N 1
ATOM 1553 C CA . GLY A 1 199 ? 13.875 -5.618 -33.533 1.00 70.31 199 GLY A CA 1
ATOM 1554 C C . GLY A 1 199 ? 14.559 -6.595 -34.493 1.00 70.31 199 GLY A C 1
ATOM 1555 O O . GLY A 1 199 ? 15.183 -7.557 -34.036 1.00 70.31 199 GLY A O 1
ATOM 1556 N N . HIS A 1 200 ? 14.453 -6.380 -35.807 1.00 65.19 200 HIS A N 1
ATOM 1557 C CA . HIS A 1 200 ? 15.182 -7.197 -36.794 1.00 65.19 200 HIS A CA 1
ATOM 1558 C C . HIS A 1 200 ? 16.706 -7.031 -36.654 1.00 65.19 200 HIS A C 1
ATOM 1560 O O . HIS A 1 200 ? 17.424 -8.019 -36.715 1.00 65.19 200 HIS A O 1
ATOM 1566 N N . GLU A 1 201 ? 17.157 -5.818 -36.331 1.00 69.69 201 GLU A N 1
ATOM 1567 C CA . GLU A 1 201 ? 18.570 -5.425 -36.196 1.00 69.69 201 GLU A CA 1
ATOM 1568 C C . GLU A 1 201 ? 19.234 -5.870 -34.873 1.00 69.69 201 GLU A C 1
ATOM 1570 O O . GLU A 1 201 ? 20.452 -5.809 -34.732 1.00 69.69 201 GLU A O 1
ATOM 1575 N N . ASN A 1 202 ? 18.452 -6.298 -33.872 1.00 78.00 202 ASN A N 1
ATOM 1576 C CA . ASN A 1 202 ? 18.954 -6.540 -32.515 1.00 78.00 202 ASN A CA 1
ATOM 1577 C C . ASN A 1 202 ? 19.144 -8.033 -32.217 1.00 78.00 202 ASN A C 1
ATOM 1579 O O . ASN A 1 202 ? 18.244 -8.845 -32.463 1.00 78.00 202 ASN A O 1
ATOM 1583 N N . VAL A 1 203 ? 20.293 -8.357 -31.609 1.00 86.44 203 VAL A N 1
ATOM 1584 C CA . VAL A 1 203 ? 20.629 -9.702 -31.107 1.00 86.44 203 VAL A CA 1
ATOM 1585 C C . VAL A 1 203 ? 19.729 -10.070 -29.927 1.00 86.44 203 VAL A C 1
ATOM 1587 O O . VAL A 1 203 ? 19.105 -11.126 -29.936 1.00 86.44 203 VAL A O 1
ATOM 1590 N N . LEU A 1 204 ? 19.612 -9.179 -28.938 1.00 89.44 204 LEU A N 1
ATOM 1591 C CA . LEU A 1 204 ? 18.736 -9.367 -27.785 1.00 89.44 204 LEU A CA 1
ATOM 1592 C C . LEU A 1 204 ? 17.312 -8.901 -28.109 1.00 89.44 204 LEU A C 1
ATOM 1594 O O . LEU A 1 204 ? 17.095 -7.787 -28.592 1.00 89.44 204 LEU A O 1
ATOM 1598 N N . ARG A 1 205 ? 16.330 -9.733 -27.773 1.00 89.38 205 ARG A N 1
ATOM 1599 C CA . ARG A 1 205 ? 14.910 -9.400 -27.803 1.00 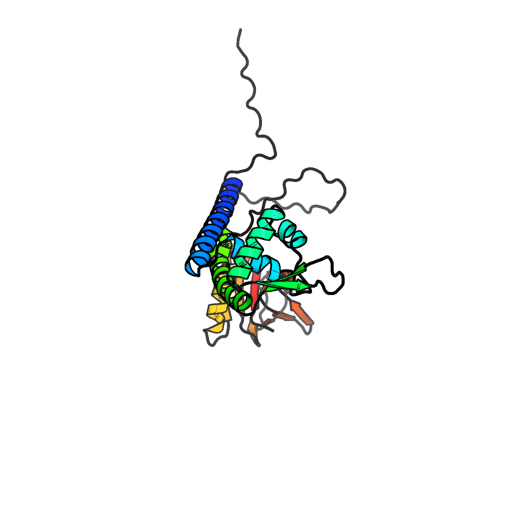89.38 205 ARG A CA 1
ATOM 1600 C C . ARG A 1 205 ? 14.290 -9.691 -26.447 1.00 89.38 205 ARG A C 1
ATOM 1602 O O . ARG A 1 205 ? 14.388 -10.803 -25.949 1.00 89.38 205 ARG A O 1
ATOM 1609 N N . GLN A 1 206 ? 13.588 -8.714 -25.893 1.00 93.56 206 GLN A N 1
ATOM 1610 C CA . GLN A 1 206 ? 12.768 -8.874 -24.702 1.00 93.56 206 GLN A CA 1
ATOM 1611 C C . GLN A 1 206 ? 11.304 -8.679 -25.071 1.00 93.56 206 GLN A C 1
ATOM 1613 O O . GLN A 1 206 ? 10.923 -7.649 -25.629 1.00 93.56 206 GLN A O 1
ATOM 1618 N N . THR A 1 207 ? 10.481 -9.672 -24.768 1.00 93.25 207 THR A N 1
ATOM 1619 C CA . THR A 1 207 ? 9.049 -9.676 -25.056 1.00 93.25 207 THR A CA 1
ATOM 1620 C C . THR A 1 207 ? 8.294 -9.917 -23.764 1.00 93.25 207 THR A C 1
ATOM 1622 O O . THR A 1 207 ? 8.534 -10.898 -23.068 1.00 93.25 207 THR A O 1
ATOM 1625 N N . MET A 1 208 ? 7.377 -9.016 -23.443 1.00 95.25 208 MET A N 1
ATOM 1626 C CA . MET A 1 208 ? 6.421 -9.227 -22.373 1.00 95.25 208 MET A CA 1
ATOM 1627 C C . MET A 1 208 ? 5.268 -10.062 -22.895 1.00 95.25 208 MET A C 1
ATOM 1629 O O . MET A 1 208 ? 4.723 -9.747 -23.952 1.00 95.25 208 MET A O 1
ATOM 1633 N N . ILE A 1 209 ? 4.899 -11.098 -22.155 1.00 97.25 209 ILE A N 1
ATOM 1634 C CA . ILE A 1 209 ? 3.839 -12.022 -22.533 1.00 97.25 209 ILE A CA 1
ATOM 1635 C C . ILE A 1 209 ? 2.908 -12.179 -21.340 1.00 97.25 209 ILE A C 1
ATOM 1637 O O . ILE A 1 209 ? 3.355 -12.519 -20.248 1.00 97.25 209 ILE A O 1
ATOM 1641 N N . ALA A 1 210 ? 1.623 -11.930 -21.561 1.00 97.12 210 ALA A N 1
ATOM 1642 C CA . ALA A 1 210 ? 0.560 -12.193 -20.609 1.00 97.12 210 ALA A CA 1
ATOM 1643 C C . ALA A 1 210 ? -0.276 -13.384 -21.082 1.00 97.12 210 ALA A C 1
ATOM 1645 O O . ALA A 1 210 ? -0.615 -13.483 -22.266 1.00 97.12 210 ALA A O 1
ATOM 1646 N N . LEU A 1 211 ? -0.601 -14.271 -20.150 1.00 97.50 211 LEU A N 1
ATOM 1647 C CA . LEU A 1 211 ? -1.343 -15.503 -20.371 1.00 97.50 211 LEU A CA 1
ATOM 1648 C C . LEU A 1 211 ? -2.419 -15.625 -19.290 1.00 97.50 211 LEU A C 1
ATOM 1650 O O . LEU A 1 211 ? -2.117 -15.528 -18.103 1.00 97.50 211 LEU A O 1
ATOM 1654 N N . VAL A 1 212 ? -3.660 -15.858 -19.700 1.00 97.31 212 VAL A N 1
ATOM 1655 C CA . VAL A 1 212 ? -4.751 -16.236 -18.792 1.00 97.31 212 VAL A CA 1
ATOM 1656 C C . VAL A 1 212 ? -4.550 -17.684 -18.349 1.00 97.31 212 VAL A C 1
ATOM 1658 O O . VAL A 1 212 ? -4.077 -18.501 -19.145 1.00 97.31 212 VAL A O 1
ATOM 1661 N N . ALA A 1 213 ? -4.931 -18.015 -17.116 1.00 97.00 213 ALA A N 1
ATOM 1662 C CA . ALA A 1 213 ? -4.812 -19.359 -16.556 1.00 97.00 213 ALA A CA 1
ATOM 1663 C C . ALA A 1 213 ? -5.284 -20.452 -17.539 1.00 97.00 213 ALA A C 1
ATOM 1665 O O . ALA A 1 213 ? -6.324 -20.334 -18.192 1.00 97.00 213 ALA A O 1
ATOM 1666 N N . GLY A 1 214 ? -4.491 -21.516 -17.669 1.00 93.62 214 GLY A N 1
ATOM 1667 C CA . GLY A 1 214 ? -4.731 -22.628 -18.592 1.00 93.62 214 GLY A CA 1
ATOM 1668 C C . GLY A 1 214 ? -4.284 -22.386 -20.040 1.00 93.62 214 GLY A C 1
ATOM 1669 O O . GLY A 1 214 ? -4.188 -23.348 -20.803 1.00 93.62 214 GLY A O 1
ATOM 1670 N N . ASN A 1 215 ? -3.960 -21.149 -20.437 1.00 94.94 215 ASN A N 1
ATOM 1671 C CA . ASN A 1 215 ? -3.417 -20.872 -21.768 1.00 94.94 215 ASN A CA 1
ATOM 1672 C C . ASN A 1 215 ? -1.915 -21.147 -21.844 1.00 94.94 215 ASN A C 1
ATOM 1674 O O . ASN A 1 215 ? -1.193 -21.138 -20.844 1.00 94.94 215 ASN A O 1
ATOM 1678 N N . LYS A 1 216 ? -1.441 -21.383 -23.073 1.00 91.00 216 LYS A N 1
ATOM 1679 C CA . LYS A 1 216 ? -0.055 -21.769 -23.333 1.00 91.00 216 LYS A CA 1
ATOM 1680 C C . LYS A 1 216 ? 0.588 -21.038 -24.502 1.00 91.00 216 LYS A C 1
ATOM 1682 O O . LYS A 1 216 ? -0.053 -20.735 -25.514 1.00 91.00 216 LYS A O 1
ATOM 1687 N N . LEU A 1 217 ? 1.896 -20.840 -24.397 1.00 86.12 217 LEU A N 1
ATOM 1688 C CA . LEU A 1 217 ? 2.759 -20.707 -25.561 1.00 86.12 217 LEU A CA 1
ATOM 1689 C C . LEU A 1 217 ? 3.029 -22.114 -26.073 1.00 86.12 217 LEU A C 1
ATOM 1691 O O . LEU A 1 217 ? 3.549 -22.956 -25.349 1.00 86.12 217 LEU A O 1
ATOM 1695 N N . SER A 1 218 ? 2.589 -22.371 -27.303 1.00 81.31 218 SER A N 1
ATOM 1696 C CA . SER A 1 218 ? 2.717 -23.689 -27.918 1.00 81.31 218 SER A CA 1
ATOM 1697 C C . SER A 1 218 ? 4.178 -24.090 -28.055 1.00 81.31 218 SER A C 1
ATOM 1699 O O . SER A 1 218 ? 5.053 -23.230 -28.132 1.00 81.31 218 SER A O 1
ATOM 1701 N N . GLU A 1 219 ? 4.406 -25.397 -28.102 1.00 81.94 219 GLU A N 1
ATOM 1702 C CA . GLU A 1 219 ? 5.736 -25.974 -28.212 1.00 81.94 219 GLU A CA 1
ATOM 1703 C C . GLU A 1 219 ? 6.497 -25.389 -29.407 1.00 81.94 219 GLU A C 1
ATOM 1705 O O . GLU A 1 219 ? 6.000 -25.382 -30.538 1.00 81.94 219 GLU A O 1
ATOM 1710 N N . HIS A 1 220 ? 7.696 -24.878 -29.149 1.00 81.62 220 HIS A N 1
ATOM 1711 C CA . HIS A 1 220 ? 8.549 -24.284 -30.169 1.00 81.62 220 HIS A CA 1
ATOM 1712 C C . HIS A 1 220 ? 10.023 -24.545 -29.871 1.00 81.62 220 HIS A C 1
ATOM 1714 O O . HIS A 1 220 ? 10.405 -24.875 -28.748 1.00 81.62 220 HIS A O 1
ATOM 1720 N N . GLU A 1 221 ? 10.851 -24.425 -30.906 1.00 75.69 221 GLU A N 1
ATOM 1721 C CA . GLU A 1 221 ? 12.303 -24.408 -30.752 1.00 75.69 221 GLU A CA 1
ATOM 1722 C C . GLU A 1 221 ? 12.779 -22.996 -30.425 1.00 75.69 221 GLU A C 1
ATOM 1724 O O . GLU A 1 221 ? 12.229 -22.002 -30.909 1.00 75.69 221 GLU A O 1
ATOM 1729 N N . ASN A 1 222 ? 13.807 -22.913 -29.583 1.00 69.38 222 ASN A N 1
ATOM 1730 C CA . ASN A 1 222 ? 14.418 -21.650 -29.218 1.00 69.38 222 ASN A CA 1
ATOM 1731 C C . ASN A 1 222 ? 15.410 -21.219 -30.316 1.00 69.38 222 ASN A C 1
ATOM 1733 O O . ASN A 1 222 ? 16.317 -21.984 -30.631 1.00 69.38 222 ASN A O 1
ATOM 1737 N N . PRO A 1 223 ? 15.306 -20.012 -30.899 1.00 66.81 223 PRO A N 1
ATOM 1738 C CA . PRO A 1 223 ? 16.269 -19.545 -31.901 1.00 66.81 223 PRO A CA 1
ATOM 1739 C C . PRO A 1 223 ? 17.645 -19.145 -31.316 1.00 66.81 223 PRO A C 1
ATOM 1741 O O . PRO A 1 223 ? 18.508 -18.657 -32.052 1.00 66.81 223 PRO A O 1
ATOM 1744 N N . GLY A 1 224 ? 17.861 -19.297 -30.005 1.00 79.38 224 GLY A N 1
ATOM 1745 C CA . GLY A 1 224 ? 19.133 -19.034 -29.330 1.00 79.38 224 GLY A CA 1
ATOM 1746 C C . GLY A 1 224 ? 19.031 -19.175 -27.808 1.00 79.38 224 GLY A C 1
ATOM 1747 O O . GLY A 1 224 ? 18.225 -19.955 -27.319 1.00 79.38 224 GLY A O 1
ATOM 1748 N N . GLU A 1 225 ? 19.846 -18.454 -27.038 1.00 88.88 225 GLU A N 1
ATOM 1749 C CA . GLU A 1 225 ? 19.767 -18.498 -25.568 1.00 88.88 225 GLU A CA 1
ATOM 1750 C C . GLU A 1 225 ? 18.534 -17.726 -25.088 1.00 88.88 225 GLU A C 1
ATOM 1752 O O . GLU A 1 225 ? 18.321 -16.587 -25.514 1.00 88.88 225 GLU A O 1
ATOM 1757 N N . ALA A 1 226 ? 17.719 -18.309 -24.199 1.00 92.62 226 ALA A N 1
ATOM 1758 C CA . ALA A 1 226 ? 16.567 -17.597 -23.652 1.00 92.62 226 ALA A CA 1
ATOM 1759 C C . ALA A 1 226 ? 16.342 -17.806 -22.157 1.00 92.62 226 ALA A C 1
ATOM 1761 O O . ALA A 1 226 ? 16.705 -18.824 -21.570 1.00 92.62 226 ALA A O 1
ATOM 1762 N N . THR A 1 227 ? 15.691 -16.817 -21.554 1.00 95.94 227 THR A N 1
ATOM 1763 C CA . THR A 1 227 ? 15.247 -16.836 -20.163 1.00 95.94 227 THR A CA 1
ATOM 1764 C C . THR A 1 227 ? 13.808 -16.348 -20.048 1.00 95.94 227 THR A C 1
ATOM 1766 O O . THR A 1 227 ? 13.349 -15.505 -20.824 1.00 95.94 227 THR A O 1
ATOM 1769 N N . VAL A 1 228 ? 13.094 -16.868 -19.055 1.00 96.81 228 VAL A N 1
ATOM 1770 C CA . VAL A 1 228 ? 11.734 -16.464 -18.690 1.00 96.81 228 VAL A CA 1
ATOM 1771 C C . VAL A 1 228 ? 11.776 -15.924 -17.266 1.00 96.81 228 VAL A C 1
ATOM 1773 O O . VAL A 1 228 ? 11.984 -16.684 -16.328 1.00 96.81 228 VAL A O 1
ATOM 1776 N N . HIS A 1 229 ? 11.578 -14.618 -17.095 1.00 98.12 229 HIS A N 1
ATOM 1777 C CA . HIS A 1 229 ? 11.422 -14.002 -15.775 1.00 98.12 229 HIS A CA 1
ATOM 1778 C C . HIS A 1 229 ? 9.933 -13.861 -15.462 1.00 98.12 229 HIS A C 1
ATOM 1780 O O . HIS A 1 229 ? 9.206 -13.179 -16.190 1.00 98.12 229 HIS A O 1
ATOM 1786 N N . VAL A 1 230 ? 9.467 -14.498 -14.394 1.00 97.69 230 VAL A N 1
ATOM 1787 C CA . VAL A 1 230 ? 8.071 -14.420 -13.962 1.00 97.69 230 VAL A CA 1
ATOM 1788 C C . VAL A 1 230 ? 7.834 -13.113 -13.208 1.00 97.69 230 VAL A C 1
ATOM 1790 O O . VAL A 1 230 ? 8.459 -12.847 -12.186 1.00 97.69 230 VAL A O 1
ATOM 1793 N N . LEU A 1 231 ? 6.925 -12.279 -13.715 1.00 97.06 231 LEU A N 1
ATOM 1794 C CA . LEU A 1 231 ? 6.586 -10.985 -13.114 1.00 97.06 231 LEU A CA 1
ATOM 1795 C C . LEU A 1 231 ? 5.315 -11.062 -12.260 1.00 97.06 231 LEU A C 1
ATOM 1797 O O . LEU A 1 231 ? 5.209 -10.368 -11.252 1.00 97.06 231 LEU A O 1
ATOM 1801 N N . GLN A 1 232 ? 4.341 -11.877 -12.676 1.00 96.69 232 GLN A N 1
ATOM 1802 C CA . GLN A 1 232 ? 3.073 -12.112 -11.977 1.00 96.69 232 GLN A CA 1
ATOM 1803 C C . GLN A 1 232 ? 2.568 -13.535 -12.243 1.00 96.69 232 GLN A C 1
ATOM 1805 O O . GLN A 1 232 ? 2.829 -14.084 -13.315 1.00 96.69 232 GLN A O 1
ATOM 1810 N N . GLY A 1 233 ? 1.793 -14.076 -11.300 1.00 96.81 233 GLY A N 1
ATOM 1811 C CA . GLY A 1 233 ? 1.163 -15.394 -11.403 1.00 96.81 233 GLY A CA 1
ATOM 1812 C C . GLY A 1 233 ? 2.153 -16.550 -11.310 1.00 96.81 233 GLY A C 1
ATOM 1813 O O . GLY A 1 233 ? 3.293 -16.385 -10.871 1.00 96.81 233 GLY A O 1
ATOM 1814 N N . ARG A 1 234 ? 1.703 -17.730 -11.737 1.00 97.88 234 ARG A N 1
ATOM 1815 C CA . ARG A 1 234 ? 2.508 -18.953 -11.785 1.00 97.88 234 ARG A CA 1
ATOM 1816 C C . ARG A 1 234 ? 2.520 -19.547 -13.180 1.00 97.88 234 ARG A C 1
ATOM 1818 O O . ARG A 1 234 ? 1.484 -19.622 -13.842 1.00 97.88 234 ARG A O 1
ATOM 1825 N N . VAL A 1 235 ? 3.690 -20.009 -13.607 1.00 98.06 235 VAL A N 1
ATOM 1826 C CA . VAL A 1 235 ? 3.885 -20.663 -14.905 1.00 98.06 235 VAL A CA 1
ATOM 1827 C C . VAL A 1 235 ? 4.595 -21.995 -14.745 1.00 98.06 235 VAL A C 1
ATOM 1829 O O . VAL A 1 235 ? 5.289 -22.222 -13.758 1.00 98.06 235 VAL A O 1
ATOM 1832 N N . ARG A 1 236 ? 4.450 -22.857 -15.748 1.00 97.56 236 ARG A N 1
ATOM 1833 C CA . ARG A 1 236 ? 5.221 -24.085 -15.901 1.00 97.56 236 ARG A CA 1
ATOM 1834 C C . ARG A 1 236 ? 5.893 -24.089 -17.263 1.00 97.56 236 ARG A C 1
ATOM 1836 O O . ARG A 1 236 ? 5.205 -23.992 -18.278 1.00 97.56 236 ARG A O 1
ATOM 1843 N N . LEU A 1 237 ? 7.214 -24.202 -17.269 1.00 96.12 237 LEU A N 1
ATOM 1844 C CA . LEU A 1 237 ? 8.012 -24.475 -18.458 1.00 96.12 237 LEU A CA 1
ATOM 1845 C C . LEU A 1 237 ? 8.225 -25.987 -18.527 1.00 96.12 237 LEU A C 1
ATOM 1847 O O . LEU A 1 237 ? 8.718 -26.556 -17.554 1.00 96.12 237 LEU A O 1
ATOM 1851 N N . ALA A 1 238 ? 7.873 -26.638 -19.633 1.00 93.38 238 ALA A N 1
ATOM 1852 C CA . ALA A 1 238 ? 8.163 -28.057 -19.817 1.00 93.38 238 ALA A CA 1
ATOM 1853 C C . ALA A 1 238 ? 9.008 -28.298 -21.066 1.00 93.38 238 ALA A C 1
ATOM 1855 O O . ALA A 1 238 ? 8.885 -27.609 -22.079 1.00 93.38 238 ALA A O 1
ATOM 1856 N N . SER A 1 239 ? 9.912 -29.271 -20.977 1.00 92.25 239 SER A N 1
ATOM 1857 C CA . SER A 1 239 ? 10.787 -29.660 -22.076 1.00 92.25 239 SER A CA 1
ATOM 1858 C C . SER A 1 239 ? 11.301 -31.086 -21.901 1.00 92.25 239 SER A C 1
ATOM 1860 O O . SER A 1 239 ? 11.868 -31.420 -20.864 1.00 92.25 239 SER A O 1
ATOM 1862 N N . ALA A 1 240 ? 11.158 -31.914 -22.941 1.00 85.00 240 ALA A N 1
ATOM 1863 C CA . ALA A 1 240 ? 11.679 -33.287 -22.990 1.00 85.00 240 ALA A CA 1
ATOM 1864 C C . ALA A 1 240 ? 11.284 -34.177 -21.785 1.00 85.00 240 ALA A C 1
ATOM 1866 O O . ALA A 1 240 ? 12.076 -34.992 -21.325 1.00 85.00 240 ALA A O 1
ATOM 1867 N N . GLY A 1 241 ? 10.055 -34.027 -21.279 1.00 84.38 241 GLY A N 1
ATOM 1868 C CA . GLY A 1 241 ? 9.538 -34.805 -20.143 1.00 84.38 241 GLY A CA 1
ATOM 1869 C C . GLY A 1 241 ? 9.882 -34.237 -18.762 1.00 84.38 241 GLY A C 1
ATOM 1870 O O . GLY A 1 241 ? 9.380 -34.745 -17.763 1.00 84.38 241 GLY A O 1
ATOM 1871 N N . GLU A 1 242 ? 10.672 -33.167 -18.699 1.00 90.75 242 GLU A N 1
ATOM 1872 C CA . GLU A 1 242 ? 10.940 -32.404 -17.479 1.00 90.75 242 GLU A CA 1
ATOM 1873 C C . GLU A 1 242 ? 10.039 -31.165 -17.417 1.00 90.75 242 GLU A C 1
ATOM 1875 O O . GLU A 1 242 ? 9.649 -30.617 -18.453 1.00 90.75 242 GLU A O 1
ATOM 1880 N N . ALA A 1 243 ? 9.710 -30.714 -16.205 1.00 93.00 243 ALA A N 1
ATOM 1881 C CA . ALA A 1 243 ? 8.927 -29.505 -15.995 1.00 93.00 243 ALA A CA 1
ATOM 1882 C C . ALA A 1 243 ? 9.415 -28.721 -14.775 1.00 93.00 243 ALA A C 1
ATOM 1884 O O . ALA A 1 243 ? 9.704 -29.297 -13.727 1.00 93.00 243 ALA A O 1
ATOM 1885 N N . TRP A 1 244 ? 9.441 -27.398 -14.914 1.00 96.38 244 TRP A N 1
ATOM 1886 C CA . TRP A 1 244 ? 9.844 -26.458 -13.873 1.00 96.38 244 TRP A CA 1
ATOM 1887 C C . TRP A 1 244 ? 8.758 -25.407 -13.698 1.00 96.38 244 TRP A C 1
ATOM 1889 O O . TRP A 1 244 ? 8.282 -24.822 -14.675 1.00 96.38 244 TRP A O 1
ATOM 1899 N N . GLU A 1 245 ? 8.355 -25.174 -12.455 1.00 97.44 245 GLU A N 1
ATOM 1900 C CA . GLU A 1 245 ? 7.409 -24.115 -12.115 1.00 97.44 245 GLU A CA 1
ATOM 1901 C C . GLU A 1 245 ? 8.155 -22.843 -11.720 1.00 97.44 245 GLU A C 1
ATOM 1903 O O . GLU A 1 245 ? 9.243 -22.899 -11.150 1.00 97.44 245 GLU A O 1
ATOM 1908 N N . GLY A 1 246 ? 7.562 -21.698 -12.046 1.00 95.31 246 GLY A N 1
ATOM 1909 C CA . GLY A 1 246 ? 8.078 -20.385 -11.681 1.00 95.31 246 GLY A CA 1
ATOM 1910 C C . GLY A 1 246 ? 6.992 -19.513 -11.065 1.00 95.31 246 GLY A C 1
ATOM 1911 O O . GLY A 1 246 ? 5.832 -19.539 -11.492 1.00 95.31 246 GLY A O 1
ATOM 1912 N N . SER A 1 247 ? 7.396 -18.729 -10.074 1.00 96.00 247 SER A N 1
ATOM 1913 C CA . SER A 1 247 ? 6.609 -17.760 -9.314 1.00 96.00 247 SER A CA 1
ATOM 1914 C C . SER A 1 247 ? 7.225 -16.354 -9.423 1.00 96.00 247 SER A C 1
ATOM 1916 O O . SER A 1 247 ? 8.337 -16.220 -9.933 1.00 96.00 247 SER A O 1
ATOM 1918 N N . PRO A 1 248 ? 6.532 -15.274 -9.012 1.00 96.88 248 PRO A N 1
ATOM 1919 C CA . PRO A 1 248 ? 7.023 -13.914 -9.227 1.00 96.88 248 PRO A CA 1
ATOM 1920 C C . PRO A 1 248 ? 8.417 -13.683 -8.626 1.00 96.88 248 PRO A C 1
ATOM 1922 O O . PRO A 1 248 ? 8.615 -13.859 -7.427 1.00 96.88 248 PRO A O 1
ATOM 1925 N N . GLY A 1 249 ? 9.359 -13.243 -9.462 1.00 92.75 249 GLY A N 1
ATOM 1926 C CA . GLY A 1 249 ? 10.773 -13.074 -9.113 1.00 92.75 249 GLY A CA 1
ATOM 1927 C C . GLY A 1 249 ? 11.684 -14.214 -9.583 1.00 92.75 249 GLY A C 1
ATOM 1928 O O . GLY A 1 249 ? 12.897 -14.020 -9.635 1.00 92.75 249 GLY A O 1
ATOM 1929 N N . ASP A 1 250 ? 11.128 -15.361 -9.985 1.00 97.00 250 ASP A N 1
ATOM 1930 C CA . ASP A 1 250 ? 11.912 -16.475 -10.516 1.00 97.00 250 ASP A CA 1
ATOM 1931 C C . ASP A 1 250 ? 12.362 -16.212 -11.960 1.00 97.00 250 ASP A C 1
ATOM 1933 O O . ASP A 1 250 ? 11.617 -15.687 -12.798 1.00 97.00 250 ASP A O 1
ATOM 1937 N N . LEU A 1 251 ? 13.590 -16.639 -12.260 1.00 96.81 251 LEU A N 1
ATOM 1938 C CA . LEU A 1 251 ? 14.177 -16.640 -13.595 1.00 96.81 251 LEU A CA 1
ATOM 1939 C C . LEU A 1 251 ? 14.411 -18.086 -14.042 1.00 96.81 251 LEU A C 1
ATOM 1941 O O . LEU A 1 251 ? 15.298 -18.767 -13.533 1.00 96.81 251 LEU A O 1
ATOM 1945 N N . LEU A 1 252 ? 13.639 -18.544 -15.022 1.00 94.62 252 LEU A N 1
ATOM 1946 C CA . LEU A 1 252 ? 13.794 -19.865 -15.624 1.00 94.62 252 LEU A CA 1
ATOM 1947 C C . LEU A 1 252 ? 14.719 -19.769 -16.841 1.00 94.62 252 LEU A C 1
ATOM 1949 O O . LEU A 1 252 ? 14.490 -18.957 -17.742 1.00 94.62 252 LEU A O 1
ATOM 1953 N N . ILE A 1 253 ? 15.756 -20.605 -16.885 1.00 94.25 253 ILE A N 1
ATOM 1954 C CA . ILE A 1 253 ? 16.624 -20.744 -18.060 1.00 94.25 253 ILE A CA 1
ATOM 1955 C C . ILE A 1 253 ? 15.928 -21.683 -19.042 1.00 94.25 253 ILE A C 1
ATOM 1957 O O . ILE A 1 253 ? 15.596 -22.813 -18.691 1.00 94.25 253 ILE A O 1
ATOM 1961 N N . VAL A 1 254 ? 15.693 -21.211 -20.266 1.00 91.94 254 VAL A N 1
ATOM 1962 C CA . VAL A 1 254 ? 15.001 -21.995 -21.289 1.00 91.94 254 VAL A CA 1
ATOM 1963 C C . VAL A 1 254 ? 15.996 -22.956 -21.941 1.00 91.94 254 VAL A C 1
ATOM 1965 O O . VAL A 1 254 ? 16.992 -22.495 -22.504 1.00 91.94 254 VAL A O 1
ATOM 1968 N N . PRO A 1 255 ? 15.746 -24.276 -21.909 1.00 87.56 255 PRO A N 1
ATOM 1969 C CA . PRO A 1 255 ? 16.612 -25.243 -22.571 1.00 87.56 255 PRO A CA 1
ATOM 1970 C C . PRO A 1 255 ? 16.713 -25.001 -24.086 1.00 87.56 255 PRO A C 1
ATOM 1972 O O . PRO A 1 255 ? 15.726 -24.644 -24.729 1.00 87.56 255 PRO A O 1
ATOM 1975 N N . ASP A 1 256 ? 17.883 -25.270 -24.676 1.00 86.00 256 ASP A N 1
ATOM 1976 C CA . ASP A 1 256 ? 18.106 -25.227 -26.135 1.00 86.00 256 ASP A CA 1
ATOM 1977 C C . ASP A 1 256 ? 17.526 -26.474 -26.827 1.00 86.00 256 ASP A C 1
ATOM 1979 O O . ASP A 1 256 ? 18.231 -27.332 -27.352 1.00 86.00 256 ASP A O 1
ATOM 1983 N N . ARG A 1 257 ? 16.211 -26.643 -26.694 1.00 85.06 257 ARG A N 1
ATOM 1984 C CA . ARG A 1 257 ? 15.407 -27.741 -27.242 1.00 85.06 257 ARG A CA 1
ATOM 1985 C C . ARG A 1 257 ? 13.932 -27.341 -27.214 1.00 85.06 257 ARG A C 1
ATOM 1987 O O . ARG A 1 257 ? 13.575 -26.290 -26.678 1.00 85.06 257 ARG A O 1
ATOM 1994 N N . ARG A 1 258 ? 13.059 -28.171 -27.789 1.00 88.25 258 ARG A N 1
ATOM 1995 C CA . ARG A 1 258 ? 11.614 -27.906 -27.802 1.00 88.25 258 ARG A CA 1
ATOM 1996 C C . ARG A 1 258 ? 11.062 -27.776 -26.387 1.00 88.25 258 ARG A C 1
ATOM 1998 O O . ARG A 1 258 ? 11.353 -28.599 -25.514 1.00 88.25 258 ARG A O 1
ATOM 2005 N N . HIS A 1 259 ? 10.288 -26.727 -26.173 1.00 92.75 259 HIS A N 1
ATOM 2006 C CA . HIS A 1 259 ? 9.699 -26.410 -24.882 1.00 92.75 259 HIS A CA 1
ATOM 2007 C C . HIS A 1 259 ? 8.356 -25.711 -25.070 1.00 92.75 259 HIS A C 1
ATOM 2009 O O . HIS A 1 259 ? 8.108 -25.077 -26.099 1.00 92.75 259 HIS A O 1
ATOM 2015 N N . ASP A 1 260 ? 7.493 -25.819 -24.067 1.00 93.12 260 ASP A N 1
ATOM 2016 C CA . ASP A 1 260 ? 6.253 -25.061 -23.971 1.00 93.12 260 ASP A CA 1
ATOM 2017 C C . ASP A 1 260 ? 6.160 -24.331 -22.627 1.00 93.12 260 ASP A C 1
ATOM 2019 O O . ASP A 1 260 ? 6.871 -24.636 -21.668 1.00 93.12 260 ASP A O 1
ATOM 2023 N N . LEU A 1 261 ? 5.314 -23.303 -22.584 1.00 95.69 261 LEU A N 1
ATOM 2024 C CA . LEU A 1 261 ? 5.077 -22.519 -21.377 1.00 95.69 261 LEU A CA 1
ATOM 2025 C C . LEU A 1 261 ? 3.578 -22.437 -21.127 1.00 95.69 261 LEU A C 1
ATOM 2027 O O . LEU A 1 261 ? 2.836 -21.934 -21.972 1.00 95.69 261 LEU A O 1
ATOM 2031 N N . VAL A 1 262 ? 3.141 -22.893 -19.959 1.00 97.00 262 VAL A N 1
ATOM 2032 C CA . VAL A 1 262 ? 1.736 -22.895 -19.541 1.00 97.00 262 VAL A CA 1
ATOM 2033 C C . VAL A 1 262 ? 1.549 -21.960 -18.355 1.00 97.00 262 VAL A C 1
ATOM 2035 O O . VAL A 1 262 ? 2.349 -21.963 -17.422 1.00 97.00 262 VAL A O 1
ATOM 2038 N N . ALA A 1 263 ? 0.467 -21.191 -18.371 1.00 97.56 263 ALA A N 1
ATOM 2039 C CA . ALA A 1 263 ? 0.027 -20.392 -17.238 1.00 97.56 263 ALA A CA 1
ATOM 2040 C C . ALA A 1 263 ? -0.808 -21.250 -16.276 1.00 97.56 263 ALA A C 1
ATOM 2042 O O . ALA A 1 263 ? -1.854 -21.778 -16.655 1.00 97.56 263 ALA A O 1
ATOM 2043 N N . LEU A 1 264 ? -0.342 -21.415 -15.037 1.00 97.19 264 LEU A N 1
ATOM 2044 C CA . LEU A 1 264 ? -1.080 -22.115 -13.974 1.00 97.19 264 LEU A CA 1
ATOM 2045 C C . LEU A 1 264 ? -2.099 -21.191 -13.302 1.00 97.19 264 LEU A C 1
ATOM 2047 O O . LEU A 1 264 ? -3.149 -21.634 -12.851 1.00 97.19 264 LEU A O 1
ATOM 2051 N N . GLU A 1 265 ? -1.782 -19.902 -13.290 1.00 97.25 265 GLU A N 1
ATOM 2052 C CA . GLU A 1 265 ? -2.641 -18.783 -12.917 1.00 97.25 265 GLU A CA 1
ATOM 2053 C C . GLU A 1 265 ? -2.535 -17.721 -14.008 1.00 97.25 265 GLU A C 1
ATOM 2055 O O . GLU A 1 265 ? -1.650 -17.808 -14.858 1.00 97.25 265 GLU A O 1
ATOM 2060 N N . ASP A 1 266 ? -3.381 -16.694 -13.962 1.00 97.44 266 ASP A N 1
ATOM 2061 C CA . ASP A 1 266 ? -3.175 -15.487 -14.761 1.00 97.44 266 ASP A CA 1
ATOM 2062 C C . ASP A 1 266 ? -1.758 -14.953 -14.523 1.00 97.44 266 ASP A C 1
ATOM 2064 O O . ASP A 1 266 ? -1.404 -14.542 -13.415 1.00 97.44 266 ASP A O 1
ATOM 2068 N N . ALA A 1 267 ? -0.930 -15.010 -15.562 1.00 98.06 267 ALA A N 1
ATOM 2069 C CA . ALA A 1 267 ? 0.506 -14.847 -15.440 1.00 98.06 267 ALA A CA 1
ATOM 2070 C C . ALA A 1 267 ? 1.057 -13.859 -16.461 1.00 98.06 267 ALA A C 1
ATOM 2072 O O . ALA A 1 267 ? 0.588 -13.753 -17.598 1.00 98.06 267 ALA A O 1
ATOM 2073 N N . VAL A 1 268 ? 2.111 -13.157 -16.052 1.00 98.19 268 VAL A N 1
ATOM 2074 C CA . VAL A 1 268 ? 2.891 -12.288 -16.931 1.00 98.19 268 VAL A CA 1
ATOM 2075 C C . VAL A 1 268 ? 4.358 -12.639 -16.792 1.00 98.19 268 VAL A C 1
ATOM 2077 O O . VAL A 1 268 ? 4.898 -12.670 -15.686 1.00 98.19 268 VAL A O 1
ATOM 2080 N N . VAL A 1 269 ? 5.013 -12.855 -17.928 1.00 98.12 269 VAL A N 1
ATOM 2081 C CA . VAL A 1 269 ? 6.438 -13.168 -18.001 1.00 98.12 269 VAL A CA 1
ATOM 2082 C C . VAL A 1 269 ? 7.169 -12.193 -18.918 1.00 98.12 269 VAL A C 1
ATOM 2084 O O . VAL A 1 269 ? 6.613 -11.690 -19.899 1.00 98.12 269 VAL A O 1
ATOM 2087 N N . LEU A 1 270 ? 8.440 -11.941 -18.614 1.00 97.56 270 LEU A N 1
ATOM 2088 C CA . LEU A 1 270 ? 9.383 -11.316 -19.532 1.00 97.56 270 LEU A CA 1
ATOM 2089 C C . LEU A 1 270 ? 10.252 -12.409 -20.156 1.00 97.56 270 LEU A C 1
ATOM 2091 O O . LEU A 1 270 ? 11.131 -12.965 -19.500 1.00 97.56 270 LEU A O 1
ATOM 2095 N N . LEU A 1 271 ? 10.006 -12.697 -21.431 1.00 95.31 271 LEU A N 1
ATOM 2096 C CA . LEU A 1 271 ? 10.833 -13.586 -22.236 1.00 95.31 271 LEU A CA 1
ATOM 2097 C C . LEU A 1 271 ? 11.998 -12.787 -22.822 1.00 95.31 271 LEU A C 1
ATOM 2099 O O . LEU A 1 271 ? 11.778 -11.848 -23.590 1.00 95.31 271 LEU A O 1
ATOM 2103 N N . THR A 1 272 ? 13.225 -13.173 -22.497 1.00 94.50 272 THR A N 1
ATOM 2104 C CA . THR A 1 272 ? 14.439 -12.629 -23.112 1.00 94.50 272 THR A CA 1
ATOM 2105 C C . THR A 1 272 ? 15.049 -13.690 -24.015 1.00 94.50 272 THR A C 1
ATOM 2107 O O . THR A 1 272 ? 15.276 -14.798 -23.558 1.00 94.50 272 THR A O 1
ATOM 2110 N N . VAL A 1 273 ? 15.316 -13.357 -25.276 1.00 91.69 273 VAL A N 1
ATOM 2111 C CA . VAL A 1 273 ? 15.938 -14.245 -26.268 1.00 91.69 273 VAL A CA 1
ATOM 2112 C C . VAL A 1 273 ? 17.122 -13.527 -26.900 1.00 91.69 273 VAL A C 1
ATOM 2114 O O . VAL A 1 273 ? 16.963 -12.422 -27.423 1.00 91.69 273 VAL A O 1
ATOM 2117 N N . ALA A 1 274 ? 18.293 -14.150 -26.894 1.00 90.31 274 ALA A N 1
ATOM 2118 C CA . ALA A 1 274 ? 19.441 -13.746 -27.691 1.00 90.31 274 ALA A CA 1
ATOM 2119 C C . ALA A 1 274 ? 19.470 -14.593 -28.970 1.00 90.31 274 ALA A C 1
ATOM 2121 O O . ALA A 1 274 ? 19.692 -15.799 -28.921 1.00 90.31 274 ALA A O 1
ATOM 2122 N N . LYS A 1 275 ? 19.209 -13.974 -30.123 1.00 79.69 275 LYS A N 1
ATOM 2123 C CA . LYS A 1 275 ? 19.219 -14.660 -31.422 1.00 79.69 275 LYS A CA 1
ATOM 2124 C C . LYS A 1 275 ? 20.646 -15.075 -31.781 1.00 79.69 275 LYS A C 1
ATOM 2126 O O . LYS A 1 275 ? 21.560 -14.253 -31.676 1.00 79.69 275 LYS A O 1
ATOM 2131 N N . ARG A 1 276 ? 20.836 -16.301 -32.273 1.00 70.75 276 ARG A N 1
ATOM 2132 C CA . ARG A 1 276 ? 22.091 -16.663 -32.949 1.00 70.75 276 ARG A CA 1
ATOM 2133 C C . ARG A 1 276 ? 22.197 -15.863 -34.256 1.00 70.75 276 ARG A C 1
ATOM 2135 O O . ARG A 1 276 ? 21.192 -15.688 -34.945 1.00 70.75 276 ARG A O 1
ATOM 2142 N N . LYS A 1 277 ? 23.382 -15.306 -34.523 1.00 59.69 277 LYS A N 1
ATOM 2143 C CA . LYS A 1 277 ? 23.701 -14.680 -35.816 1.00 59.69 277 LYS A CA 1
ATOM 2144 C C . LYS A 1 277 ? 23.806 -15.733 -36.907 1.00 59.69 277 LYS A C 1
ATOM 2146 O O . LYS A 1 277 ? 24.268 -16.847 -36.577 1.00 59.69 277 LYS A O 1
#

Radius of gyration: 27.16 Å; Cα contacts (8 Å, |Δi|>4): 410; chains: 1; bounding box: 76×71×72 Å

pLDDT: mean 83.41, std 19.54, range [29.98, 98.62]

Organism: Nakamurella multipartita (strain ATCC 700099 / DSM 44233 / CIP 104796 / JCM 9543 / NBRC 105858 / Y-104) (NCBI:txid479431)

Mean predicted aligned error: 17.6 Å

Solvent-accessible surface area (backbone atoms only — not comparable to full-atom values): 15942 Å² total; per-residue (Å²): 137,83,83,79,80,78,78,81,79,75,85,67,90,87,67,82,48,73,64,53,52,51,36,50,51,43,26,54,49,29,50,53,52,52,53,50,51,49,45,56,55,36,45,76,71,77,34,52,60,67,52,52,50,50,53,51,55,35,69,65,38,81,99,42,71,48,41,37,62,67,60,49,12,64,75,69,73,46,57,57,71,60,40,52,53,50,48,52,56,35,34,78,67,52,31,32,44,81,45,75,30,94,90,41,84,90,41,56,27,36,29,66,29,72,62,23,49,55,53,47,54,56,52,49,53,56,50,52,54,48,48,67,74,42,44,86,35,57,48,75,68,82,71,84,82,86,72,84,84,76,99,81,74,94,70,89,78,81,84,76,85,81,77,76,94,64,90,84,83,86,76,63,62,70,62,50,44,56,53,30,39,57,48,3,72,73,40,95,78,25,49,27,73,48,77,77,44,58,59,94,91,43,52,54,33,32,32,39,39,13,26,28,52,76,28,66,51,71,74,42,73,55,74,38,57,34,37,39,34,26,70,36,43,29,37,36,43,37,41,91,92,45,74,48,76,41,41,61,78,35,74,45,77,51,65,88,45,58,33,33,39,35,18,75,29,58,20,28,33,42,39,37,37,35,50,65,130

InterPro domains:
  IPR000835 MarR-type HTH domain [PF12802] (45-106)
  IPR000835 MarR-type HTH domain [PS50995] (17-178)
  IPR000835 MarR-type HTH domain [SM00347] (40-143)
  IPR011051 RmlC-like cupin domain superfamily [SSF51182] (193-272)
  IPR014710 RmlC-like jelly roll fold [G3DSA:2.60.120.10] (173-276)
  IPR036388 Winged helix-like DNA-binding domain superfamily [G3DSA:1.10.10.10] (16-142)
  IPR036390 Winged helix DNA-binding domain superfamily [SSF46785] (17-139)
  IPR039422 Transcription regulators MarR/SlyA-like [PTHR33164] (22-145)

Foldseek 3Di:
DDDDDDDDDDDDPPDDDPVNVVLVVLQVVLVVVLVVCLQVLCVVVVHHSVLLLLLCQQCPDPPDQKDFLVSSCVSSVHDSVVSVVSLVVCVVVQQKDWDQDPPDNVTIIIGGDPVNVVSNVVSVVVSVVVCVVSVVSNPHDDDPDPDPDDPPDDDDDPDDDDDPDDDDDDDDPVVVQVVQLVVLVVDPLSKGKDWPDDDPPDQKTKMKMWGAAFHKDDKDAAQAWKKKAWQAAKKWKDDPHDIDIDHHGDIGTHDRHIIMMGGNHGTMIIMMHGHDD